Protein AF-0000000081542274 (afdb_homodimer)

Secondary structure (DSSP, 8-state):
--------EEEEEETTTTEEEEEETTSEEGGGTS---TTEEEEE--TT-TT--EEEEEEEEEPPS-SSHHHHHHHHHHHHHHHTTEEEEEEEEEEEGGG-SSSEEEEEEEEE--TT-TTSPPEEEEEEEEEEEPTTSSEEEEEEEEEE--S---SSS-THHHHHHHHHHHHHHHHHHHH-EE--GGGG-/--------EEEEEETTTTEEEEEETTSEEGGGTS---TTEEEEE--TT-TT--EEEEEEEEEPPS-SSHHHHHHHHHHHHHHHTTEEEEEEEEEEEGGG-SSSEEEEEEEEE--TT-TTSPPEEEEEEEEEEE-TTSSEEEEEEEEEE--S---SSS-THHHHHHHHHHHHHHHHHHHH-EE--GGGG-

Organism: NCBI:txid157183

Foldseek 3Di:
DPPPPLADWDWDADLNNQKIFTFHPQWDWCVVPPDDDSQKTKTWHDPPPPLAIKMKMKGKDFADPDDDLVVRQVVVQVVVCVVQVFPDKDWDDWDAQPPDPAWIKTKIKTFGDDPPPVVDGTAIWIKMKTWDDDPPFRIIIMMMMIGGGPPPPPPPPPVPSNVVSCVSVVVSVSRRRVGMDRNHPVVRD/DPPPPLADWDWDADLNNQKIFTFHPQWDWCVVPPDDDSQKTKTWHDPPPPLAIKMKMKGKDFADPDDDLVVRQVVVQVVVCVVQVFPDKDWDDWDAQPPDPAWIKTKIKTFGDDPPPVVDGTAIWIKMKTWDDDPPFRIIIMMMMIGGGPPPPPPPPPVPSNVVSCVSVVVSVSRRRVGMDRRHPVVRD

Structure (mmCIF, N/CA/C/O backbone):
data_AF-0000000081542274-model_v1
#
loop_
_entity.id
_entity.type
_entity.pdbx_description
1 polymer 'Mog1p/PsbP-like protein'
#
loop_
_atom_site.group_PDB
_atom_site.id
_atom_site.type_symbol
_atom_site.label_atom_id
_atom_site.label_alt_id
_atom_site.label_comp_id
_atom_site.label_asym_id
_atom_site.label_entity_id
_atom_site.label_seq_id
_atom_site.pdbx_PDB_ins_code
_atom_site.Cartn_x
_atom_site.Cartn_y
_atom_site.Cartn_z
_atom_site.occupancy
_atom_site.B_iso_or_equiv
_atom_site.auth_seq_id
_atom_site.auth_comp_id
_atom_site.auth_asym_id
_atom_site.auth_atom_id
_atom_site.pdbx_PDB_model_num
ATOM 1 N N . MET A 1 1 ? -30.266 -19.844 -8.219 1 20.5 1 MET A N 1
ATOM 2 C CA . MET A 1 1 ? -29 -19.734 -7.512 1 20.5 1 MET A CA 1
ATOM 3 C C . MET A 1 1 ? -28.219 -18.516 -7.984 1 20.5 1 MET A C 1
ATOM 5 O O . MET A 1 1 ? -27.984 -18.344 -9.188 1 20.5 1 MET A O 1
ATOM 9 N N . PRO A 1 2 ? -28.422 -17.375 -7.496 1 25.09 2 PRO A N 1
ATOM 10 C CA . PRO A 1 2 ? -27.938 -16.219 -8.258 1 25.09 2 PRO A CA 1
ATOM 11 C C . PRO A 1 2 ? -26.484 -16.344 -8.664 1 25.09 2 PRO A C 1
ATOM 13 O O . PRO A 1 2 ? -25.688 -16.953 -7.941 1 25.09 2 PRO A O 1
ATOM 16 N N . SER A 1 3 ? -26.172 -16.688 -9.883 1 27.5 3 SER A N 1
ATOM 17 C CA . SER A 1 3 ? -24.844 -16.797 -10.477 1 27.5 3 SER A CA 1
ATOM 18 C C . SER A 1 3 ? -23.891 -15.758 -9.891 1 27.5 3 SER A C 1
ATOM 20 O O . SER A 1 3 ? -24.219 -14.562 -9.844 1 27.5 3 SER A O 1
ATOM 22 N N . VAL A 1 4 ? -23.391 -15.992 -8.727 1 34.31 4 VAL A N 1
ATOM 23 C CA . VAL A 1 4 ? -22.281 -15.125 -8.352 1 34.31 4 VAL A CA 1
ATOM 24 C C . VAL A 1 4 ? -21.625 -14.555 -9.602 1 34.31 4 VAL A C 1
ATOM 26 O O . VAL A 1 4 ? -21.047 -15.297 -10.391 1 34.31 4 VAL A O 1
ATOM 29 N N . VAL A 1 5 ? -22.297 -13.883 -10.422 1 35.59 5 VAL A N 1
ATOM 30 C CA . VAL A 1 5 ? -21.828 -13.18 -11.617 1 35.59 5 VAL A CA 1
ATOM 31 C C . VAL A 1 5 ? -20.375 -12.758 -11.43 1 35.59 5 VAL A C 1
ATOM 33 O O . VAL A 1 5 ? -20.031 -12.148 -10.422 1 35.59 5 VAL A O 1
ATOM 36 N N . ALA A 1 6 ? -19.281 -13.57 -11.531 1 43.12 6 ALA A N 1
ATOM 37 C CA . ALA A 1 6 ? -17.891 -13.188 -11.758 1 43.12 6 ALA A CA 1
ATOM 38 C C . ALA A 1 6 ? -17.797 -11.727 -12.203 1 43.12 6 ALA A C 1
ATOM 40 O O . ALA A 1 6 ? -18.25 -11.375 -13.289 1 43.12 6 ALA A O 1
ATOM 41 N N . GLY A 1 7 ? -18.094 -10.781 -11.453 1 51.78 7 GLY A N 1
ATOM 42 C CA . GLY A 1 7 ? -18.094 -9.391 -11.875 1 51.78 7 GLY A CA 1
ATOM 43 C C . GLY A 1 7 ? -17.188 -9.125 -13.055 1 51.78 7 GLY A C 1
ATOM 44 O O . GLY A 1 7 ? -16.328 -9.938 -13.375 1 51.78 7 GLY A O 1
ATOM 45 N N . SER A 1 8 ? -17.516 -8.258 -14.023 1 71.94 8 SER A N 1
ATOM 46 C CA . SER A 1 8 ? -16.875 -7.883 -15.273 1 71.94 8 SER A CA 1
ATOM 47 C C . SER A 1 8 ? -15.383 -7.613 -15.07 1 71.94 8 SER A C 1
ATOM 49 O O . SER A 1 8 ? -15.008 -6.836 -14.188 1 71.94 8 SER A O 1
ATOM 51 N N . SER A 1 9 ? -14.555 -8.711 -15.305 1 84.44 9 SER A N 1
ATOM 52 C CA . SER A 1 9 ? -13.102 -8.531 -15.352 1 84.44 9 SER A CA 1
ATOM 53 C C . SER A 1 9 ? -12.688 -7.75 -16.594 1 84.44 9 SER A C 1
ATOM 55 O O . SER A 1 9 ? -13.359 -7.809 -17.625 1 84.44 9 SER A O 1
ATOM 57 N N . SER A 1 10 ? -11.812 -6.859 -16.375 1 88.62 10 SER A N 1
ATOM 58 C CA . SER A 1 10 ? -11.234 -6.105 -17.484 1 88.62 10 SER A CA 1
ATOM 59 C C . SER A 1 10 ? -9.711 -6.195 -17.484 1 88.62 10 SER A C 1
ATOM 61 O O . SER A 1 10 ? -9.102 -6.43 -16.438 1 88.62 10 SER A O 1
ATOM 63 N N . SER A 1 11 ? -9.25 -6.098 -18.656 1 92.94 11 SER A N 1
ATOM 64 C CA . SER A 1 11 ? -7.801 -6.074 -18.812 1 92.94 11 SER A CA 1
ATOM 65 C C . SER A 1 11 ? -7.199 -4.816 -18.188 1 92.94 11 SER A C 1
ATOM 67 O O . SER A 1 11 ? -7.629 -3.701 -18.5 1 92.94 11 SER A O 1
ATOM 69 N N . ARG A 1 12 ? -6.184 -5.062 -17.328 1 93.5 12 ARG A N 1
ATOM 70 C CA . ARG A 1 12 ? -5.52 -3.957 -16.641 1 93.5 12 ARG A CA 1
ATOM 71 C C . ARG A 1 12 ? -4.074 -3.822 -17.094 1 93.5 12 ARG A C 1
ATOM 73 O O . ARG A 1 12 ? -3.342 -4.812 -17.172 1 93.5 12 ARG A O 1
ATOM 80 N N . PRO A 1 13 ? -3.742 -2.57 -17.5 1 92.5 13 PRO A N 1
ATOM 81 C CA . PRO A 1 13 ? -2.322 -2.357 -17.781 1 92.5 13 PRO A CA 1
ATOM 82 C C . PRO A 1 13 ? -1.463 -2.346 -16.531 1 92.5 13 PRO A C 1
ATOM 84 O O . PRO A 1 13 ? -1.838 -1.729 -15.523 1 92.5 13 PRO A O 1
ATOM 87 N N . LEU A 1 14 ? -0.375 -3.082 -16.547 1 93.06 14 LEU A N 1
ATOM 88 C CA . LEU A 1 14 ? 0.617 -3.102 -15.477 1 93.06 14 LEU A CA 1
ATOM 89 C C . LEU A 1 14 ? 1.963 -2.586 -15.977 1 93.06 14 LEU A C 1
ATOM 91 O O . LEU A 1 14 ? 2.33 -2.811 -17.125 1 93.06 14 LEU A O 1
ATOM 95 N N . PHE A 1 15 ? 2.662 -1.861 -15.125 1 91.56 15 PHE A N 1
ATOM 96 C CA . PHE A 1 15 ? 3.98 -1.329 -15.438 1 91.56 15 PHE A CA 1
ATOM 97 C C . PHE A 1 15 ? 3.938 -0.495 -16.719 1 91.56 15 PHE A C 1
ATOM 99 O O . PHE A 1 15 ? 4.711 -0.73 -17.641 1 91.56 15 PHE A O 1
ATOM 106 N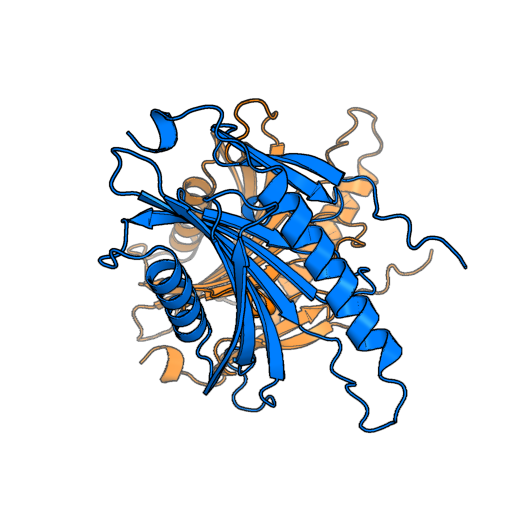 N . GLY A 1 16 ? 2.996 0.413 -16.688 1 86.62 16 GLY A N 1
ATOM 107 C CA . GLY A 1 16 ? 2.889 1.335 -17.797 1 86.62 16 GLY A CA 1
ATOM 108 C C . GLY A 1 16 ? 2.383 0.675 -19.078 1 86.62 16 GLY A C 1
ATOM 109 O O . GLY A 1 16 ? 2.635 1.166 -20.172 1 86.62 16 GLY A O 1
ATOM 110 N N . GLY A 1 17 ? 1.828 -0.502 -18.969 1 91.5 17 GLY A N 1
ATOM 111 C CA . GLY A 1 17 ? 1.283 -1.19 -20.141 1 91.5 17 GLY A CA 1
ATOM 112 C C . GLY A 1 17 ? 2.195 -2.281 -20.656 1 91.5 17 GLY A C 1
ATOM 113 O O . GLY A 1 17 ? 1.824 -3.016 -21.578 1 91.5 17 GLY A O 1
ATOM 114 N N . SER A 1 18 ? 3.328 -2.418 -20.109 1 93.56 18 SER A N 1
ATOM 115 C CA . SER A 1 18 ? 4.262 -3.447 -20.562 1 93.56 18 SER A CA 1
ATOM 116 C C . SER A 1 18 ? 3.707 -4.844 -20.312 1 93.56 18 SER A C 1
ATOM 118 O O . SER A 1 18 ? 4.074 -5.801 -21 1 93.56 18 SER A O 1
ATOM 120 N N . ILE A 1 19 ? 2.869 -4.922 -19.344 1 95.81 19 ILE A N 1
ATOM 121 C CA . ILE A 1 19 ? 2.156 -6.152 -19.016 1 95.81 19 ILE A CA 1
ATOM 122 C C . ILE A 1 19 ? 0.66 -5.863 -18.906 1 95.81 19 ILE A C 1
ATOM 124 O O . ILE A 1 19 ? 0.262 -4.762 -18.516 1 95.81 19 ILE A O 1
ATOM 128 N N . VAL A 1 20 ? -0.146 -6.84 -19.328 1 96.25 20 VAL A N 1
ATOM 129 C CA . VAL A 1 20 ? -1.583 -6.734 -19.094 1 96.25 20 VAL A CA 1
ATOM 130 C C . VAL A 1 20 ? -2.092 -8.008 -18.422 1 96.25 20 VAL A C 1
ATOM 132 O O . VAL A 1 20 ? -1.543 -9.094 -18.625 1 96.25 20 VAL A O 1
ATOM 135 N N . ALA A 1 21 ? -3.045 -7.883 -17.594 1 97.12 21 ALA A N 1
ATOM 136 C CA . ALA A 1 21 ? -3.709 -9.008 -16.938 1 97.12 21 ALA A CA 1
ATOM 137 C C . ALA A 1 21 ? -5.152 -8.664 -16.594 1 97.12 21 ALA A C 1
ATOM 139 O O . ALA A 1 21 ? -5.484 -7.492 -16.375 1 97.12 21 ALA A O 1
ATOM 140 N N . ASP A 1 22 ? -5.969 -9.664 -16.516 1 97.12 22 ASP A N 1
ATOM 141 C CA . ASP A 1 22 ? -7.371 -9.438 -16.188 1 97.12 22 ASP A CA 1
ATOM 142 C C . ASP A 1 22 ? -7.574 -9.391 -14.672 1 97.12 22 ASP A C 1
ATOM 144 O O . ASP A 1 22 ? -7.078 -10.25 -13.953 1 97.12 22 ASP A O 1
ATOM 148 N N . LEU A 1 23 ? -8.281 -8.391 -14.258 1 95.75 23 LEU A N 1
ATOM 149 C CA . LEU A 1 23 ? -8.68 -8.219 -12.867 1 95.75 23 LEU A CA 1
ATOM 150 C C . LEU A 1 23 ? -10.062 -7.586 -12.766 1 95.75 23 LEU A C 1
ATOM 152 O O . LEU A 1 23 ? -10.43 -6.758 -13.609 1 95.75 23 LEU A O 1
ATOM 156 N N . PRO A 1 24 ? -10.797 -7.98 -11.766 1 92.69 24 PRO A N 1
ATOM 157 C CA . PRO A 1 24 ? -12.094 -7.309 -11.617 1 92.69 24 PRO A CA 1
ATOM 158 C C . PRO A 1 24 ? -11.961 -5.789 -11.531 1 92.69 24 PRO A C 1
ATOM 160 O O . PRO A 1 24 ? -11.031 -5.281 -10.891 1 92.69 24 PRO A O 1
ATOM 163 N N . ALA A 1 25 ? -12.875 -5.102 -12.133 1 88.38 25 ALA A N 1
ATOM 164 C CA . ALA A 1 25 ? -12.852 -3.641 -12.188 1 88.38 25 ALA A CA 1
ATOM 165 C C . ALA A 1 25 ? -12.945 -3.041 -10.781 1 88.38 25 ALA A C 1
ATOM 167 O O . ALA A 1 25 ? -12.477 -1.928 -10.547 1 88.38 25 ALA A O 1
ATOM 168 N N . SER A 1 26 ? -13.508 -3.754 -9.938 1 87.31 26 SER A N 1
ATOM 169 C CA . SER A 1 26 ? -13.758 -3.246 -8.586 1 87.31 26 SER A CA 1
ATOM 170 C C . SER A 1 26 ? -12.484 -3.26 -7.754 1 87.31 26 SER A C 1
ATOM 172 O O . SER A 1 26 ? -12.43 -2.648 -6.684 1 87.31 26 SER A O 1
ATOM 174 N N . TRP A 1 27 ? -11.461 -4 -8.188 1 90.25 27 TRP A N 1
ATOM 175 C CA . TRP A 1 27 ? -10.211 -4.008 -7.441 1 90.25 27 TRP A CA 1
ATOM 176 C C . TRP A 1 27 ? -9.469 -2.686 -7.605 1 90.25 27 TRP A C 1
ATOM 178 O O . TRP A 1 27 ? -9.344 -2.172 -8.719 1 90.25 27 TRP A O 1
ATOM 188 N N . LYS A 1 28 ? -9.016 -2.203 -6.551 1 86.19 28 LYS A N 1
ATOM 189 C CA . LYS A 1 28 ? -8.406 -0.875 -6.547 1 86.19 28 LYS A CA 1
ATOM 190 C C . LYS A 1 28 ? -6.891 -0.962 -6.672 1 86.19 28 LYS A C 1
ATOM 192 O O . LYS A 1 28 ? -6.262 -1.826 -6.059 1 86.19 28 LYS A O 1
ATOM 197 N N . ASP A 1 29 ? -6.457 -0.049 -7.465 1 88.25 29 ASP A N 1
ATOM 198 C CA . ASP A 1 29 ? -5.012 0.104 -7.578 1 88.25 29 ASP A CA 1
ATOM 199 C C . ASP A 1 29 ? -4.457 0.936 -6.422 1 88.25 29 ASP A C 1
ATOM 201 O O . ASP A 1 29 ? -4.801 2.111 -6.277 1 88.25 29 ASP A O 1
ATOM 205 N N . VAL A 1 30 ? -3.529 0.366 -5.676 1 85.81 30 VAL A N 1
ATOM 206 C CA . VAL A 1 30 ? -3.004 1.028 -4.488 1 85.81 30 VAL A CA 1
ATOM 207 C C . VAL A 1 30 ? -2.195 2.258 -4.895 1 85.81 30 VAL A C 1
ATOM 209 O O . VAL A 1 30 ? -2.104 3.229 -4.141 1 85.81 30 VAL A O 1
ATOM 212 N N . SER A 1 31 ? -1.675 2.197 -6.09 1 82.88 31 SER A N 1
ATOM 213 C CA . SER A 1 31 ? -0.851 3.312 -6.547 1 82.88 31 SER A CA 1
ATOM 214 C C . SER A 1 31 ? -1.685 4.574 -6.734 1 82.88 31 SER A C 1
ATOM 216 O O . SER A 1 31 ? -1.138 5.672 -6.867 1 82.88 31 SER A O 1
ATOM 218 N N . ASP A 1 32 ? -3 4.391 -6.699 1 77.12 32 ASP A N 1
ATOM 219 C CA . ASP A 1 32 ? -3.877 5.555 -6.738 1 77.12 32 ASP A CA 1
ATOM 220 C C . ASP A 1 32 ? -3.752 6.383 -5.461 1 77.12 32 ASP A C 1
ATOM 222 O O . ASP A 1 32 ? -4.109 7.562 -5.445 1 77.12 32 ASP A O 1
ATOM 226 N N . PHE A 1 33 ? -3.07 5.719 -4.422 1 71.56 33 PHE A N 1
ATOM 227 C CA . PHE A 1 33 ? -3.141 6.379 -3.125 1 71.56 33 PHE A CA 1
ATOM 228 C C . PHE A 1 33 ? -1.747 6.574 -2.541 1 71.56 33 PHE A C 1
ATOM 230 O O . PHE A 1 33 ? -1.56 7.379 -1.623 1 71.56 33 PHE A O 1
ATOM 237 N N . ARG A 1 34 ? -0.927 5.855 -3.012 1 76.12 34 ARG A N 1
ATOM 238 C CA . ARG A 1 34 ? 0.432 5.949 -2.486 1 76.12 34 ARG A CA 1
ATOM 239 C C . ARG A 1 34 ? 1.451 5.484 -3.523 1 76.12 34 ARG A C 1
ATOM 241 O O . ARG A 1 34 ? 1.089 4.863 -4.523 1 76.12 34 ARG A O 1
ATOM 248 N N . GLN A 1 35 ? 2.596 5.844 -3.236 1 76.62 35 GLN A N 1
ATOM 249 C CA . GLN A 1 35 ? 3.684 5.379 -4.09 1 76.62 35 GLN A CA 1
ATOM 250 C C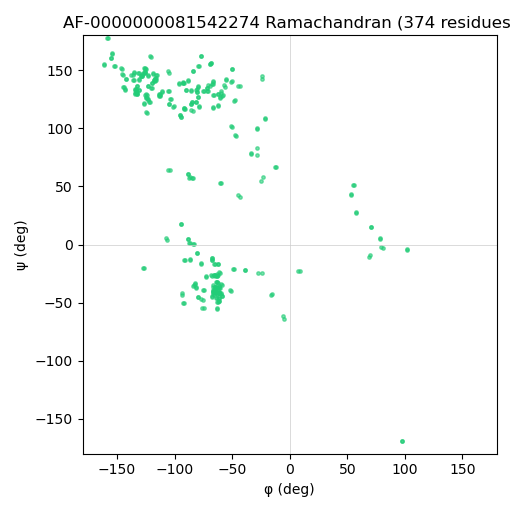 . GLN A 1 35 ? 3.994 3.906 -3.828 1 76.62 35 GLN A C 1
ATOM 252 O O . GLN A 1 35 ? 4 3.463 -2.68 1 76.62 35 GLN A O 1
ATOM 257 N N . VAL A 1 36 ? 4.09 3.195 -4.859 1 85.12 36 VAL A N 1
ATOM 258 C CA . VAL A 1 36 ? 4.539 1.806 -4.852 1 85.12 36 VAL A CA 1
ATOM 259 C C . VAL A 1 36 ? 5.848 1.679 -5.621 1 85.12 36 VAL A C 1
ATOM 261 O O . VAL A 1 36 ? 6.102 2.439 -6.559 1 85.12 36 VAL A O 1
ATOM 264 N N . PRO A 1 37 ? 6.695 0.764 -5.16 1 85.88 37 PRO A N 1
ATOM 265 C CA . PRO A 1 37 ? 7.934 0.582 -5.926 1 85.88 37 PRO A CA 1
ATOM 266 C C . PRO A 1 37 ? 7.68 0.396 -7.418 1 85.88 37 PRO A C 1
ATOM 268 O O . PRO A 1 37 ? 6.68 -0.208 -7.809 1 85.88 37 PRO A O 1
ATOM 271 N N . ASP A 1 38 ? 8.625 0.795 -8.258 1 86.31 38 ASP A N 1
ATOM 272 C CA . ASP A 1 38 ? 8.508 0.744 -9.711 1 86.31 38 ASP A CA 1
ATOM 273 C C . ASP A 1 38 ? 8.43 -0.699 -10.203 1 86.31 38 ASP A C 1
ATOM 275 O O . ASP A 1 38 ? 7.883 -0.963 -11.281 1 86.31 38 ASP A O 1
ATOM 279 N N . ASN A 1 39 ? 8.953 -1.579 -9.484 1 92.44 39 ASN A N 1
ATOM 280 C CA . ASN A 1 39 ? 8.961 -2.973 -9.914 1 92.44 39 ASN A CA 1
ATOM 281 C C . ASN A 1 39 ? 7.781 -3.748 -9.344 1 92.44 39 ASN A C 1
ATOM 283 O O . ASN A 1 39 ? 7.805 -4.98 -9.297 1 92.44 39 ASN A O 1
ATOM 287 N N . GLN A 1 40 ? 6.762 -2.984 -8.883 1 92.12 40 GLN A N 1
ATOM 288 C CA . GLN A 1 40 ? 5.652 -3.646 -8.211 1 92.12 40 GLN A CA 1
ATOM 289 C C . GLN A 1 40 ? 4.32 -2.986 -8.562 1 92.12 40 GLN A C 1
ATOM 291 O O . GLN A 1 40 ? 4.258 -1.774 -8.773 1 92.12 40 GLN A O 1
ATOM 296 N N . GLU A 1 41 ? 3.285 -3.785 -8.711 1 93 41 GLU A N 1
ATOM 297 C CA . GLU A 1 41 ? 1.888 -3.369 -8.797 1 93 41 GLU A CA 1
ATOM 298 C C . GLU A 1 41 ? 1.043 -4.047 -7.727 1 93 41 GLU A C 1
ATOM 300 O O . GLU A 1 41 ? 1.222 -5.234 -7.441 1 93 41 GLU A O 1
ATOM 305 N N . VAL A 1 42 ? 0.184 -3.25 -7.113 1 92.69 42 VAL A N 1
ATOM 306 C CA . VAL A 1 42 ? -0.594 -3.783 -6 1 92.69 42 VAL A CA 1
ATOM 307 C C . VAL A 1 42 ? -2.062 -3.402 -6.168 1 92.69 42 VAL A C 1
ATOM 309 O O . VAL A 1 42 ? -2.389 -2.23 -6.363 1 92.69 42 VAL A O 1
ATOM 312 N N . PHE A 1 43 ? -2.98 -4.387 -6.055 1 92.81 43 PHE A N 1
ATOM 313 C CA . PHE A 1 43 ? -4.426 -4.199 -6.105 1 92.81 43 PHE A CA 1
ATOM 314 C C . PHE A 1 43 ? -5.094 -4.805 -4.875 1 92.81 43 PHE A C 1
ATOM 316 O O . PHE A 1 43 ? -4.625 -5.812 -4.34 1 92.81 43 PHE A O 1
ATOM 323 N N . VAL A 1 44 ? -6.172 -4.191 -4.496 1 90.62 44 VAL A N 1
ATOM 324 C CA . VAL A 1 44 ? -6.902 -4.684 -3.332 1 90.62 44 VAL A CA 1
ATOM 325 C C . VAL A 1 44 ? -8.375 -4.867 -3.688 1 90.62 44 VAL A C 1
ATOM 327 O O . VAL A 1 44 ? -8.945 -4.062 -4.43 1 90.62 44 VAL A O 1
ATOM 330 N N . SER A 1 45 ? -8.953 -5.879 -3.105 1 89.88 45 SER A N 1
ATOM 331 C CA . SER A 1 45 ? -10.375 -6.148 -3.322 1 89.88 45 SER A CA 1
ATOM 332 C C . SER A 1 45 ? -11.242 -5.078 -2.674 1 89.88 45 SER A C 1
ATOM 334 O O . SER A 1 45 ? -10.812 -4.398 -1.74 1 89.88 45 SER A O 1
ATOM 336 N N . PRO A 1 46 ? -12.383 -4.965 -3.215 1 86 46 PRO A N 1
ATOM 337 C CA . PRO A 1 46 ? -13.289 -3.99 -2.6 1 86 46 PRO A CA 1
ATOM 338 C C . PRO A 1 46 ? -13.758 -4.418 -1.212 1 86 46 PRO A C 1
ATOM 340 O O . PRO A 1 46 ? -13.82 -5.613 -0.917 1 86 46 PRO A O 1
ATOM 343 N N . ASP A 1 47 ? -14.156 -3.402 -0.417 1 78 47 ASP A N 1
ATOM 344 C CA . ASP A 1 47 ? -14.633 -3.648 0.939 1 78 47 ASP A CA 1
ATOM 345 C C . ASP A 1 47 ? -15.914 -4.488 0.927 1 78 47 ASP A C 1
ATOM 347 O O . ASP A 1 47 ? -16.188 -5.223 1.877 1 78 47 ASP A O 1
ATOM 351 N N . THR A 1 48 ? -16.594 -4.348 -0.132 1 74.94 48 THR A N 1
ATOM 352 C CA . THR A 1 48 ? -17.906 -4.977 -0.217 1 74.94 48 THR A CA 1
ATOM 353 C C . THR A 1 48 ? -17.781 -6.402 -0.746 1 74.94 48 THR A C 1
ATOM 355 O O . THR A 1 48 ? -18.797 -7.078 -0.956 1 74.94 48 THR A O 1
ATOM 358 N N . ASP A 1 49 ? -16.5 -6.738 -0.904 1 76.81 49 ASP A N 1
ATOM 359 C CA . ASP A 1 49 ? -16.328 -8.086 -1.446 1 76.81 49 ASP A CA 1
ATOM 360 C C . ASP A 1 49 ? -16.797 -9.141 -0.447 1 76.81 49 ASP A C 1
ATOM 362 O O . ASP A 1 49 ? -16.266 -9.227 0.662 1 76.81 49 ASP A O 1
ATOM 366 N N . PRO A 1 50 ? -17.766 -9.883 -0.832 1 72.88 50 PRO A N 1
ATOM 367 C CA . PRO A 1 50 ? -18.281 -10.898 0.092 1 72.88 50 PRO A CA 1
ATOM 368 C C . PRO A 1 50 ? -17.25 -12 0.375 1 72.88 50 PRO A C 1
ATOM 370 O O . PRO A 1 50 ? -17.391 -12.742 1.351 1 72.88 50 PRO A O 1
ATOM 373 N N . ASN A 1 51 ? -16.266 -12.055 -0.479 1 70.44 51 ASN A N 1
ATOM 374 C CA . ASN A 1 51 ? -15.281 -13.117 -0.352 1 70.44 51 ASN A CA 1
ATOM 375 C C . ASN A 1 51 ? -14.156 -12.734 0.602 1 70.44 51 ASN A C 1
ATOM 377 O O . ASN A 1 51 ? -13.242 -13.523 0.854 1 70.44 51 ASN A O 1
ATOM 381 N N . GLY A 1 52 ? -14.242 -11.586 1.157 1 77.19 52 GLY A N 1
ATOM 382 C CA . GLY A 1 52 ? -13.242 -11.141 2.111 1 77.19 52 GLY A CA 1
ATOM 383 C C . GLY A 1 52 ? -12.188 -10.242 1.493 1 77.19 52 GLY A C 1
ATOM 384 O O . GLY A 1 52 ? -12.328 -9.797 0.351 1 77.19 52 GLY A O 1
ATOM 385 N N . GLU A 1 53 ? -11.172 -10.016 2.283 1 83.31 53 GLU A N 1
ATOM 386 C CA . GLU A 1 53 ? -10.109 -9.109 1.859 1 83.31 53 GLU A CA 1
ATOM 387 C C . GLU A 1 53 ? -9.008 -9.859 1.118 1 83.31 53 GLU A C 1
ATOM 389 O O . GLU A 1 53 ? -8.617 -10.961 1.521 1 83.31 53 GLU A O 1
ATOM 394 N N . ALA A 1 54 ? -8.664 -9.273 0.015 1 90.81 54 ALA A N 1
ATOM 395 C CA . ALA A 1 54 ? -7.594 -9.875 -0.768 1 90.81 54 ALA A CA 1
ATOM 396 C C . ALA A 1 54 ? -6.75 -8.805 -1.459 1 90.81 54 ALA A C 1
ATOM 398 O O . ALA A 1 54 ? -7.223 -7.699 -1.71 1 90.81 54 ALA A O 1
ATOM 399 N N . SER A 1 55 ? -5.543 -9.133 -1.666 1 92.88 55 SER A N 1
ATOM 400 C CA . SER A 1 55 ? -4.648 -8.281 -2.447 1 92.88 55 SER A CA 1
ATOM 401 C C . SER A 1 55 ? -3.908 -9.086 -3.508 1 92.88 55 SER A C 1
ATOM 403 O O . SER A 1 55 ? -3.596 -10.258 -3.297 1 92.88 55 SER A O 1
ATOM 405 N N . LEU A 1 56 ? -3.758 -8.484 -4.613 1 95.69 56 LEU A N 1
ATOM 406 C CA . LEU A 1 56 ? -2.951 -9.039 -5.695 1 95.69 56 LEU A CA 1
ATOM 407 C C . LEU A 1 56 ? -1.708 -8.195 -5.938 1 95.69 56 LEU A C 1
ATOM 409 O O . LEU A 1 56 ? -1.803 -6.973 -6.082 1 95.69 56 LEU A O 1
ATOM 413 N N . ILE A 1 57 ? -0.558 -8.852 -5.941 1 96.25 57 ILE A N 1
ATOM 414 C CA . ILE A 1 57 ? 0.716 -8.164 -6.125 1 96.25 57 ILE A CA 1
ATOM 415 C C . ILE A 1 57 ? 1.466 -8.773 -7.309 1 96.25 57 ILE A C 1
ATOM 417 O O . ILE A 1 57 ? 1.559 -10 -7.43 1 96.25 57 ILE A O 1
ATOM 421 N N . VAL A 1 58 ? 1.912 -7.953 -8.227 1 97.19 58 VAL A N 1
ATOM 422 C CA . VAL A 1 58 ? 2.807 -8.375 -9.297 1 97.19 58 VAL A CA 1
ATOM 423 C C . VAL A 1 58 ? 4.176 -7.719 -9.117 1 97.19 58 VAL A C 1
ATOM 425 O O . VAL A 1 58 ? 4.27 -6.5 -8.953 1 97.19 58 VAL A O 1
ATOM 428 N N . GLU A 1 59 ? 5.223 -8.5 -9.156 1 96.88 59 GLU A N 1
ATOM 429 C CA . GLU A 1 59 ? 6.566 -7.992 -8.906 1 96.88 59 GLU A CA 1
ATOM 430 C C . GLU A 1 59 ? 7.555 -8.484 -9.961 1 96.88 59 GLU A C 1
ATOM 432 O O . GLU A 1 59 ? 7.5 -9.641 -10.375 1 96.88 59 GLU A O 1
ATOM 437 N N . VAL A 1 60 ? 8.367 -7.578 -10.391 1 97.19 60 VAL A N 1
ATOM 438 C CA . VAL A 1 60 ? 9.523 -7.91 -11.219 1 97.19 60 VAL A CA 1
ATOM 439 C C . VAL A 1 60 ? 10.766 -8.047 -10.344 1 97.19 60 VAL A C 1
ATOM 441 O O . VAL A 1 60 ? 11.273 -7.059 -9.82 1 97.19 60 VAL A O 1
ATOM 444 N N . LEU A 1 61 ? 11.234 -9.305 -10.25 1 97 61 LEU A N 1
ATOM 445 C CA . LEU A 1 61 ? 12.328 -9.594 -9.328 1 97 61 LEU A CA 1
ATOM 446 C C . LEU A 1 61 ? 13.531 -10.164 -10.078 1 97 61 LEU A C 1
ATOM 448 O O . LEU A 1 61 ? 13.398 -10.625 -11.211 1 97 61 LEU A O 1
ATOM 452 N N . GLN A 1 62 ? 14.656 -10.07 -9.352 1 96.31 62 GLN A N 1
ATOM 453 C CA . GLN A 1 62 ? 15.797 -10.828 -9.859 1 96.31 62 GLN A CA 1
ATOM 454 C C . GLN A 1 62 ? 15.539 -12.336 -9.773 1 96.31 62 GLN A C 1
ATOM 456 O O . GLN A 1 62 ? 14.992 -12.82 -8.781 1 96.31 62 GLN A O 1
ATOM 461 N N . LYS A 1 63 ? 15.984 -13 -10.82 1 97.25 63 LYS A N 1
ATOM 462 C CA . LYS A 1 63 ? 15.836 -14.453 -10.867 1 97.25 63 LYS A CA 1
ATOM 463 C C . LYS A 1 63 ? 16.531 -15.117 -9.68 1 97.25 63 LYS A C 1
ATOM 465 O O . LYS A 1 63 ? 17.688 -14.812 -9.383 1 97.25 63 LYS A O 1
ATOM 470 N N . VAL A 1 64 ? 15.758 -15.977 -8.977 1 96.94 64 VAL A N 1
ATOM 471 C CA . VAL A 1 64 ? 16.375 -16.688 -7.852 1 96.94 64 VAL A CA 1
ATOM 472 C C . VAL A 1 64 ? 17.25 -17.828 -8.375 1 96.94 64 VAL A C 1
ATOM 474 O O . VAL A 1 64 ? 17.047 -18.312 -9.484 1 96.94 64 VAL A O 1
ATOM 477 N N . ASP A 1 65 ? 18.125 -18.234 -7.402 1 94.75 65 ASP A N 1
ATOM 478 C CA . ASP A 1 65 ? 19.094 -19.266 -7.789 1 94.75 65 ASP A CA 1
ATOM 479 C C . ASP A 1 65 ? 18.531 -20.672 -7.578 1 94.75 65 ASP A C 1
ATOM 481 O O . ASP A 1 65 ? 19.016 -21.422 -6.746 1 94.75 65 ASP A O 1
ATOM 485 N N . GLN A 1 66 ? 17.453 -21.016 -8.227 1 94.56 66 GLN A N 1
ATOM 486 C CA . GLN A 1 66 ? 16.844 -22.344 -8.297 1 94.56 66 GLN A CA 1
ATOM 487 C C . GLN A 1 66 ? 16.656 -22.781 -9.75 1 94.56 66 GLN A C 1
ATOM 489 O O . GLN A 1 66 ? 16.094 -22.047 -10.562 1 94.56 66 GLN A O 1
ATOM 494 N N . THR A 1 67 ? 17.094 -23.875 -10.062 1 90.75 67 THR A N 1
ATOM 495 C CA . THR A 1 67 ? 17.062 -24.344 -11.445 1 90.75 67 THR A CA 1
ATOM 496 C C . THR A 1 67 ? 15.664 -24.812 -11.82 1 90.75 67 THR A C 1
ATOM 498 O O . THR A 1 67 ? 15.156 -24.438 -12.883 1 90.75 67 THR A O 1
ATOM 501 N N . GLU A 1 68 ? 15.055 -25.609 -10.953 1 94.44 68 GLU A N 1
ATOM 502 C CA . GLU A 1 68 ? 13.719 -26.141 -11.227 1 94.44 68 GLU A CA 1
ATOM 503 C C . GLU A 1 68 ? 12.641 -25.094 -10.93 1 94.44 68 GLU A C 1
ATOM 505 O O . GLU A 1 68 ? 12.695 -24.422 -9.898 1 94.44 68 GLU A O 1
ATOM 510 N N . LEU A 1 69 ? 11.703 -24.984 -11.805 1 95.5 69 LEU A N 1
ATOM 511 C CA . LEU A 1 69 ? 10.641 -23.984 -11.688 1 95.5 69 LEU A CA 1
ATOM 512 C C . LEU A 1 69 ? 9.828 -24.203 -10.414 1 95.5 69 LEU A C 1
ATOM 514 O O . LEU A 1 69 ? 9.43 -23.234 -9.766 1 95.5 69 LEU A O 1
ATOM 518 N N . GLU A 1 70 ? 9.617 -25.453 -10.078 1 96.44 70 GLU A N 1
ATOM 519 C CA . GLU A 1 70 ? 8.852 -25.734 -8.867 1 96.44 70 GLU A CA 1
ATOM 520 C C . GLU A 1 70 ? 9.594 -25.281 -7.617 1 96.44 70 GLU A C 1
ATOM 522 O O . GLU A 1 70 ? 9 -24.734 -6.695 1 96.44 70 GLU A O 1
ATOM 527 N N . ALA A 1 71 ? 10.891 -25.578 -7.625 1 97.56 71 ALA A N 1
ATOM 528 C CA . ALA A 1 71 ? 11.703 -25.109 -6.5 1 97.56 71 ALA A CA 1
ATOM 529 C C . ALA A 1 71 ? 11.703 -23.578 -6.418 1 97.56 71 ALA A C 1
ATOM 531 O O . ALA A 1 71 ? 11.688 -23.016 -5.32 1 97.56 71 ALA A O 1
ATOM 532 N N . ALA A 1 72 ? 11.695 -22.953 -7.559 1 98.12 72 ALA A N 1
ATOM 533 C CA . ALA A 1 72 ? 11.734 -21.484 -7.617 1 98.12 72 ALA A CA 1
ATOM 534 C C . ALA A 1 72 ? 10.445 -20.891 -7.07 1 98.12 72 ALA A C 1
ATOM 536 O O . ALA A 1 72 ? 10.477 -19.922 -6.301 1 98.12 72 ALA A O 1
ATOM 537 N N . VAL A 1 73 ? 9.32 -21.422 -7.445 1 98.5 73 VAL A N 1
ATOM 538 C CA . VAL A 1 73 ? 8.055 -20.875 -6.965 1 98.5 73 VAL A CA 1
ATOM 539 C C . VAL A 1 73 ? 7.926 -21.109 -5.461 1 98.5 73 VAL A C 1
ATOM 541 O O . VAL A 1 73 ? 7.387 -20.25 -4.742 1 98.5 73 VAL A O 1
ATOM 544 N N . ARG A 1 74 ? 8.43 -22.234 -4.957 1 98.5 74 ARG A N 1
ATOM 545 C CA . ARG A 1 74 ? 8.438 -22.484 -3.521 1 98.5 74 ARG A CA 1
ATOM 546 C C . ARG A 1 74 ? 9.32 -21.484 -2.793 1 98.5 74 ARG A C 1
ATOM 548 O O . ARG A 1 74 ? 8.969 -21.016 -1.701 1 98.5 74 ARG A O 1
ATOM 555 N N . PHE A 1 75 ? 10.367 -21.172 -3.439 1 98.5 75 PHE A N 1
ATOM 556 C CA . PHE A 1 75 ? 11.258 -20.156 -2.879 1 98.5 75 PHE A CA 1
ATOM 557 C C . PHE A 1 75 ? 10.531 -18.828 -2.736 1 98.5 75 PHE A C 1
ATOM 559 O O . PHE A 1 75 ? 10.633 -18.172 -1.698 1 98.5 75 PHE A O 1
ATOM 566 N N . HIS A 1 76 ? 9.828 -18.422 -3.73 1 98.44 76 HIS A N 1
ATOM 567 C CA . HIS A 1 76 ? 9.086 -17.172 -3.689 1 98.44 76 HIS A CA 1
ATOM 568 C C . HIS A 1 76 ? 7.969 -17.219 -2.652 1 98.44 76 HIS A C 1
ATOM 570 O O . HIS A 1 76 ? 7.703 -16.234 -1.967 1 98.44 76 HIS A O 1
ATOM 576 N N . PHE A 1 77 ? 7.328 -18.359 -2.498 1 98.38 77 PHE A N 1
ATOM 577 C CA . PHE A 1 77 ? 6.32 -18.531 -1.459 1 98.38 77 PHE A CA 1
ATOM 578 C C . PHE A 1 77 ? 6.934 -18.344 -0.076 1 98.38 77 PHE A C 1
ATOM 580 O O . PHE A 1 77 ? 6.367 -17.641 0.765 1 98.38 77 PHE A O 1
ATOM 587 N N . ASP A 1 78 ? 8.094 -18.875 0.092 1 97.81 78 ASP A N 1
ATOM 588 C CA . ASP A 1 78 ? 8.797 -18.734 1.361 1 97.81 78 ASP A CA 1
ATOM 589 C C . ASP A 1 78 ? 9.203 -17.281 1.615 1 97.81 78 ASP A C 1
ATOM 591 O O . ASP A 1 78 ? 9.164 -16.812 2.754 1 97.81 78 ASP A O 1
ATOM 595 N N . SER A 1 79 ? 9.602 -16.688 0.563 1 96.62 79 SER A N 1
ATOM 596 C CA . SER A 1 79 ? 9.961 -15.273 0.678 1 96.62 79 SER A CA 1
ATOM 597 C C . SER A 1 79 ? 8.758 -14.43 1.106 1 96.62 79 SER A C 1
ATOM 599 O O . SER A 1 79 ? 8.891 -13.539 1.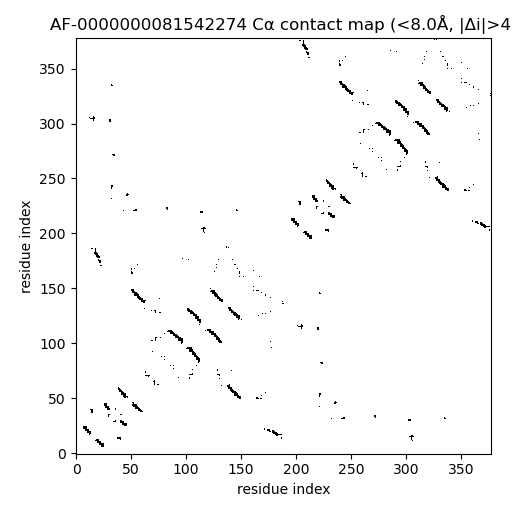946 1 96.62 79 SER A O 1
ATOM 601 N N . ILE A 1 80 ? 7.617 -14.711 0.563 1 95.19 80 ILE A N 1
ATOM 602 C CA . ILE A 1 80 ? 6.387 -14.016 0.922 1 95.19 80 ILE A CA 1
ATOM 603 C C . ILE A 1 80 ? 6.043 -14.289 2.385 1 95.19 80 ILE A C 1
ATOM 605 O O . ILE A 1 80 ? 5.629 -13.391 3.115 1 95.19 80 ILE A O 1
ATOM 609 N N . ALA A 1 81 ? 6.219 -15.508 2.812 1 94.44 81 ALA A N 1
ATOM 610 C CA . ALA A 1 81 ? 5.988 -15.859 4.211 1 94.44 81 ALA A CA 1
ATOM 611 C C . ALA A 1 81 ? 6.891 -15.047 5.137 1 94.44 81 ALA A C 1
ATOM 613 O O . ALA A 1 81 ? 6.441 -14.555 6.18 1 94.44 81 ALA A O 1
ATOM 614 N N . HIS A 1 82 ? 8.086 -14.945 4.684 1 93.06 82 HIS A N 1
ATOM 615 C CA . HIS A 1 82 ? 9.039 -14.148 5.457 1 93.06 82 HIS A CA 1
ATOM 616 C C . HIS A 1 82 ? 8.609 -12.688 5.527 1 93.06 82 HIS A C 1
ATOM 618 O O . HIS A 1 82 ? 8.578 -12.102 6.609 1 93.06 82 HIS A O 1
ATOM 624 N N . ASP A 1 83 ? 8.305 -12.188 4.414 1 89.25 83 ASP A N 1
ATOM 625 C CA . ASP A 1 83 ? 7.879 -10.797 4.344 1 89.25 83 ASP A CA 1
ATOM 626 C C . ASP A 1 83 ? 6.637 -10.562 5.199 1 89.25 83 ASP A C 1
ATOM 628 O O . ASP A 1 83 ? 6.469 -9.484 5.773 1 89.25 83 ASP A O 1
ATOM 632 N N . ASN A 1 84 ? 5.762 -11.547 5.293 1 86.56 84 ASN A N 1
ATOM 633 C CA . ASN A 1 84 ? 4.52 -11.445 6.055 1 86.56 84 ASN A CA 1
ATOM 634 C C . ASN A 1 84 ? 4.742 -11.758 7.531 1 86.56 84 ASN A C 1
ATOM 636 O O . ASN A 1 84 ? 3.793 -11.758 8.32 1 86.56 84 ASN A O 1
ATOM 640 N N . ASP A 1 85 ? 5.906 -12.039 7.895 1 86.75 85 ASP A N 1
ATOM 641 C CA . ASP A 1 85 ? 6.219 -12.477 9.25 1 86.75 85 ASP A CA 1
ATOM 642 C C . ASP A 1 85 ? 5.348 -13.664 9.664 1 86.75 85 ASP A C 1
ATOM 644 O O . ASP A 1 85 ? 4.777 -13.664 10.758 1 86.75 85 ASP A O 1
ATOM 648 N N . ALA A 1 86 ? 5.203 -14.531 8.789 1 90.75 86 ALA A N 1
ATOM 649 C CA . ALA A 1 86 ? 4.363 -15.695 9.062 1 90.75 86 ALA A CA 1
ATOM 650 C C . ALA A 1 86 ? 4.984 -16.578 10.141 1 90.75 86 ALA A C 1
ATOM 652 O O . ALA A 1 86 ? 6.184 -16.859 10.109 1 90.75 86 ALA A O 1
ATOM 653 N N . GLU A 1 87 ? 4.148 -17.047 11.016 1 91.81 87 GLU A N 1
ATOM 654 C CA . GLU A 1 87 ? 4.582 -17.969 12.055 1 91.81 87 GLU A CA 1
ATOM 655 C C . GLU A 1 87 ? 4.668 -19.391 11.516 1 91.81 87 GLU A C 1
ATOM 657 O O . GLU A 1 87 ? 5.488 -20.188 11.977 1 91.81 87 GLU A O 1
ATOM 662 N N . GLU A 1 88 ? 3.752 -19.703 10.68 1 93.94 88 GLU A N 1
ATOM 663 C CA . GLU A 1 88 ? 3.689 -20.984 9.984 1 93.94 88 GLU A CA 1
ATOM 664 C C . GLU A 1 88 ? 3.348 -20.797 8.508 1 93.94 88 GLU A C 1
ATOM 666 O O . GLU A 1 88 ? 2.643 -19.844 8.148 1 93.94 88 GLU A O 1
ATOM 671 N N . SER A 1 89 ? 3.889 -21.625 7.754 1 96.31 89 SER A N 1
ATOM 672 C CA . SER A 1 89 ? 3.592 -21.609 6.324 1 96.31 89 SER A CA 1
ATOM 673 C C . SER A 1 89 ? 3.545 -23.031 5.762 1 96.31 89 SER A C 1
ATOM 675 O O . SER A 1 89 ? 4.391 -23.875 6.094 1 96.31 89 SER A O 1
ATOM 677 N N . HIS A 1 90 ? 2.473 -23.328 4.965 1 97.12 90 HIS A N 1
ATOM 678 C CA . HIS A 1 90 ? 2.281 -24.656 4.375 1 97.12 90 HIS A CA 1
ATOM 679 C C . HIS A 1 90 ? 1.941 -24.547 2.893 1 97.12 90 HIS A C 1
ATOM 681 O O . HIS A 1 90 ? 1.04 -23.812 2.508 1 97.12 90 HIS A O 1
ATOM 687 N N . VAL A 1 91 ? 2.666 -25.297 2.16 1 97.75 91 VAL A N 1
ATOM 688 C CA . VAL A 1 91 ? 2.316 -25.422 0.75 1 97.75 91 VAL A CA 1
ATOM 689 C C . VAL A 1 91 ? 1.176 -26.422 0.586 1 97.75 91 VAL A C 1
ATOM 691 O O . VAL A 1 91 ? 1.227 -27.516 1.135 1 97.75 91 VAL A O 1
ATOM 694 N N . VAL A 1 92 ? 0.173 -26.047 -0.141 1 96.69 92 VAL A N 1
ATOM 695 C CA . VAL A 1 92 ? -0.944 -26.953 -0.397 1 96.69 92 VAL A CA 1
ATOM 696 C C . VAL A 1 92 ? -0.697 -27.719 -1.69 1 96.69 92 VAL A C 1
ATOM 698 O O . VAL A 1 92 ? -0.816 -28.953 -1.721 1 96.69 92 VAL A O 1
ATOM 701 N N . ARG A 1 93 ? -0.368 -26.984 -2.775 1 96.81 93 ARG A N 1
ATOM 702 C CA . ARG A 1 93 ? -0.074 -27.672 -4.035 1 96.81 93 ARG A CA 1
ATOM 703 C C . ARG A 1 93 ? 0.708 -26.766 -4.977 1 96.81 93 ARG A C 1
ATOM 705 O O . ARG A 1 93 ? 0.684 -25.531 -4.828 1 96.81 93 ARG A O 1
ATOM 712 N N . THR A 1 94 ? 1.435 -27.406 -5.836 1 97.62 94 THR A N 1
ATOM 713 C CA . THR A 1 94 ? 2.02 -26.766 -7.008 1 97.62 94 THR A CA 1
ATOM 714 C C . THR A 1 94 ? 1.462 -27.375 -8.289 1 97.62 94 THR A C 1
ATOM 716 O O . THR A 1 94 ? 1.14 -28.562 -8.328 1 97.62 94 THR A O 1
ATOM 719 N N . TRP A 1 95 ? 1.195 -26.531 -9.352 1 96.75 95 TRP A N 1
ATOM 720 C CA . TRP A 1 95 ? 0.656 -27.062 -10.594 1 96.75 95 TRP A CA 1
ATOM 721 C C . TRP A 1 95 ? 1.003 -26.156 -11.773 1 96.75 95 TRP A C 1
ATOM 723 O O . TRP A 1 95 ? 1.43 -25.016 -11.578 1 96.75 95 TRP A O 1
ATOM 733 N N . SER A 1 96 ? 0.93 -26.703 -12.93 1 95.06 96 SER A N 1
ATOM 734 C CA . SER A 1 96 ? 1.049 -25.922 -14.164 1 95.06 96 SER A CA 1
ATOM 735 C C . SER A 1 96 ? -0.319 -25.484 -14.672 1 95.06 96 SER A C 1
ATOM 737 O O . SER A 1 96 ? -1.296 -26.234 -14.57 1 95.06 96 SER A O 1
ATOM 739 N N . LEU A 1 97 ? -0.327 -24.297 -15.117 1 92.25 97 LEU A N 1
ATOM 740 C CA . LEU A 1 97 ? -1.594 -23.781 -15.633 1 92.25 97 LEU A CA 1
ATOM 741 C C . LEU A 1 97 ? -1.859 -24.312 -17.047 1 92.25 97 LEU A C 1
ATOM 743 O O . LEU A 1 97 ? -1.078 -24.062 -17.969 1 92.25 97 LEU A O 1
ATOM 747 N N . ASP A 1 98 ? -2.938 -25.031 -17.172 1 86.81 98 ASP A N 1
ATOM 748 C CA . ASP A 1 98 ? -3.404 -25.547 -18.453 1 86.81 98 ASP A CA 1
ATOM 749 C C . ASP A 1 98 ? -2.338 -26.406 -19.125 1 86.81 98 ASP A C 1
ATOM 751 O O . ASP A 1 98 ? -2.164 -26.375 -20.344 1 86.81 98 ASP A O 1
ATOM 755 N N . GLY A 1 99 ? -1.504 -27 -18.391 1 86.25 99 GLY A N 1
ATOM 756 C CA . GLY A 1 99 ? -0.498 -27.906 -18.922 1 86.25 99 GLY A CA 1
ATOM 757 C C . GLY A 1 99 ? 0.683 -27.188 -19.547 1 86.25 99 GLY A C 1
ATOM 758 O O . GLY A 1 99 ? 1.538 -27.812 -20.172 1 86.25 99 GLY A O 1
ATOM 759 N N . LYS A 1 100 ? 0.687 -25.906 -19.438 1 90.69 100 LYS A N 1
ATOM 760 C CA . LYS A 1 100 ? 1.806 -25.141 -19.969 1 90.69 100 LYS A CA 1
ATOM 761 C C . LYS A 1 100 ? 2.957 -25.078 -18.969 1 90.69 100 LYS A C 1
ATOM 763 O O . LYS A 1 100 ? 2.742 -25.156 -17.75 1 90.69 100 LYS A O 1
ATOM 768 N N . PRO A 1 101 ? 4.141 -25 -19.5 1 88.5 101 PRO A N 1
ATOM 769 C CA . PRO A 1 101 ? 5.289 -24.953 -18.594 1 88.5 101 PRO A CA 1
ATOM 770 C C . PRO A 1 101 ? 5.285 -23.734 -17.688 1 88.5 101 PRO A C 1
ATOM 772 O O . PRO A 1 101 ? 5.816 -23.766 -16.578 1 88.5 101 PRO A O 1
ATOM 775 N N . GLN A 1 102 ? 4.742 -22.625 -18.281 1 93.38 102 GLN A N 1
ATOM 776 C CA . GLN A 1 102 ? 4.648 -21.422 -17.469 1 93.38 102 GLN A CA 1
ATOM 777 C C . GLN A 1 102 ? 3.256 -20.812 -17.562 1 93.38 102 GLN A C 1
ATOM 779 O O . GLN A 1 102 ? 2.592 -20.906 -18.594 1 93.38 102 GLN A O 1
ATOM 784 N N . PRO A 1 103 ? 2.846 -20.188 -16.422 1 97.44 103 PRO A N 1
ATOM 785 C CA . PRO A 1 103 ? 3.521 -20.016 -15.141 1 97.44 103 PRO A CA 1
ATOM 786 C C . PRO A 1 103 ? 3.447 -21.266 -14.266 1 97.44 103 PRO A C 1
ATOM 788 O O . PRO A 1 103 ? 2.59 -22.125 -14.484 1 97.44 103 PRO A O 1
ATOM 791 N N . MET A 1 104 ? 4.457 -21.422 -13.359 1 97.94 104 MET A N 1
ATOM 792 C CA . MET A 1 104 ? 4.324 -22.375 -12.258 1 97.94 104 MET A CA 1
ATOM 793 C C . MET A 1 104 ? 3.471 -21.797 -11.133 1 97.94 104 MET A C 1
ATOM 795 O O . MET A 1 104 ? 3.715 -20.688 -10.68 1 97.94 104 MET A O 1
ATOM 799 N N . MET A 1 105 ? 2.457 -22.547 -10.734 1 98.06 105 MET A N 1
ATOM 800 C CA . MET A 1 105 ? 1.498 -22.062 -9.742 1 98.06 105 MET A CA 1
ATOM 801 C C . MET A 1 105 ? 1.736 -22.734 -8.391 1 98.06 105 MET A C 1
ATOM 803 O O . MET A 1 105 ? 2.227 -23.859 -8.328 1 98.06 105 MET A O 1
ATOM 807 N N . LEU A 1 106 ? 1.44 -22.016 -7.375 1 98.25 106 LEU A N 1
ATOM 808 C CA . LEU A 1 106 ? 1.504 -22.547 -6.023 1 98.25 106 LEU A CA 1
ATOM 809 C C . LEU A 1 106 ? 0.399 -21.969 -5.148 1 98.25 106 LEU A C 1
ATOM 811 O O . LEU A 1 106 ? 0.109 -20.766 -5.223 1 98.25 106 LEU A O 1
ATOM 815 N N . SER A 1 107 ? -0.282 -22.812 -4.359 1 97.38 107 SER A N 1
ATOM 816 C CA . SER A 1 107 ? -1.186 -22.375 -3.303 1 97.38 107 SER A CA 1
ATOM 817 C C . SER A 1 107 ? -0.708 -22.844 -1.934 1 97.38 107 SER A C 1
ATOM 819 O O . SER A 1 107 ? -0.104 -23.922 -1.814 1 97.38 107 SER A O 1
ATOM 821 N N . GLY A 1 108 ? -0.867 -22.031 -0.979 1 96.81 108 GLY A N 1
ATOM 822 C CA . GLY A 1 108 ? -0.5 -22.359 0.388 1 96.81 108 GLY A CA 1
ATOM 823 C C . GLY A 1 108 ? -1.21 -21.516 1.423 1 96.81 108 GLY A C 1
ATOM 824 O O . GLY A 1 108 ? -2.057 -20.688 1.079 1 96.81 108 GLY A O 1
ATOM 825 N N . THR A 1 109 ? -0.932 -21.828 2.693 1 94.44 109 THR A N 1
ATOM 826 C CA . THR A 1 109 ? -1.496 -21.094 3.818 1 94.44 109 THR A CA 1
ATOM 827 C C . THR A 1 109 ? -0.392 -20.594 4.746 1 94.44 109 THR A C 1
ATOM 829 O O . THR A 1 109 ? 0.697 -21.172 4.789 1 94.44 109 THR A O 1
ATOM 832 N N . GLN A 1 110 ? -0.689 -19.5 5.309 1 92.44 110 GLN A N 1
ATOM 833 C CA . GLN A 1 110 ? 0.231 -18.922 6.285 1 92.44 110 GLN A CA 1
ATOM 834 C C . GLN A 1 110 ? -0.517 -18.422 7.516 1 92.44 110 GLN A C 1
ATOM 836 O O . GLN A 1 110 ? -1.628 -17.906 7.402 1 92.44 110 GLN A O 1
ATOM 841 N N . MET A 1 111 ? 0.114 -18.641 8.641 1 90.31 111 MET A N 1
ATOM 842 C CA . MET A 1 111 ? -0.377 -18.047 9.883 1 90.31 111 MET A CA 1
ATOM 843 C C . MET A 1 111 ? 0.33 -16.734 10.172 1 90.31 111 MET A C 1
ATOM 845 O O . MET A 1 111 ? 1.532 -16.719 10.438 1 90.31 111 MET A O 1
ATOM 849 N N . VAL A 1 112 ? -0.453 -15.648 10.023 1 85.56 112 VAL A N 1
ATOM 850 C CA . VAL A 1 112 ? 0.169 -14.336 10.109 1 85.56 112 VAL A CA 1
ATOM 851 C C . VAL A 1 112 ? -0.448 -13.547 11.266 1 85.56 112 VAL A C 1
ATOM 853 O O . VAL A 1 112 ? -1.635 -13.703 11.562 1 85.56 112 VAL A O 1
ATOM 856 N N . LYS A 1 113 ? 0.422 -12.836 12 1 72 113 LYS A N 1
ATOM 857 C CA . LYS A 1 113 ? -0.068 -11.883 13 1 72 113 LYS A CA 1
ATOM 858 C C . LYS A 1 113 ? -0.376 -10.531 12.359 1 72 113 LYS A C 1
ATOM 860 O O . LYS A 1 113 ? 0.303 -10.109 11.422 1 72 113 LYS A O 1
ATOM 865 N N . LYS A 1 114 ? -1.67 -10.117 12.539 1 57.94 114 LYS A N 1
ATOM 866 C CA . LYS A 1 114 ? -1.9 -8.766 12.047 1 57.94 114 LYS A CA 1
ATOM 867 C C . LYS A 1 114 ? -0.815 -7.809 12.531 1 57.94 114 LYS A C 1
ATOM 869 O O . LYS A 1 114 ? -0.325 -7.938 13.656 1 57.94 114 LYS A O 1
ATOM 874 N N . PHE A 1 115 ? -0.158 -7.145 11.648 1 51.5 115 PHE A N 1
ATOM 875 C CA . PHE A 1 115 ? 1.013 -6.301 11.852 1 51.5 115 PHE A CA 1
ATOM 876 C C . PHE A 1 115 ? 0.831 -5.406 13.07 1 51.5 115 PHE A C 1
ATOM 878 O O . PHE A 1 115 ? -0.166 -4.688 13.18 1 51.5 115 PHE A O 1
ATOM 885 N N . GLY A 1 116 ? 1.767 -5.141 14.055 1 49.09 116 GLY A N 1
ATOM 886 C CA . GLY A 1 116 ? 1.91 -4.254 15.203 1 49.09 116 GLY A CA 1
ATOM 887 C C . GLY A 1 116 ? 0.981 -4.605 16.344 1 49.09 116 GLY A C 1
ATOM 888 O O . GLY A 1 116 ? 0.922 -3.889 17.344 1 49.09 116 GLY A O 1
ATOM 889 N N . LYS A 1 117 ? 0.068 -5.527 16.031 1 53.12 117 LYS A N 1
ATOM 890 C CA . LYS A 1 117 ? -0.901 -5.801 17.078 1 53.12 117 LYS A CA 1
ATOM 891 C C . LYS A 1 117 ? -0.619 -7.141 17.75 1 53.12 117 LYS A C 1
ATOM 893 O O . LYS A 1 117 ? -1.322 -8.125 17.5 1 53.12 117 LYS A O 1
ATOM 898 N N . ASP A 1 118 ? 0.554 -7.195 18.406 1 54.75 118 ASP A N 1
ATOM 899 C CA . ASP A 1 118 ? 0.917 -8.406 19.141 1 54.75 118 ASP A CA 1
ATOM 900 C C . ASP A 1 118 ? -0.296 -9 19.844 1 54.75 118 ASP A C 1
ATOM 902 O O . ASP A 1 118 ? -0.352 -10.211 20.078 1 54.75 118 ASP A O 1
ATOM 906 N N . SER A 1 119 ? -1.214 -8.094 20.016 1 56.38 119 SER A N 1
ATOM 907 C CA . SER A 1 119 ? -2.326 -8.562 20.844 1 56.38 119 SER A CA 1
ATOM 908 C C . SER A 1 119 ? -3.377 -9.266 19.984 1 56.38 119 SER A C 1
ATOM 910 O O . SER A 1 119 ? -4.246 -9.961 20.516 1 56.38 119 SER A O 1
ATOM 912 N N . GLU A 1 120 ? -3.121 -8.992 18.719 1 61.34 120 GLU A N 1
ATOM 913 C CA . GLU A 1 120 ? -4.168 -9.625 17.922 1 61.34 120 GLU A CA 1
ATOM 914 C C . GLU A 1 120 ? -3.805 -11.062 17.562 1 61.34 120 GLU A C 1
ATOM 916 O O . GLU A 1 120 ? -2.625 -11.398 17.438 1 61.34 120 GLU A O 1
ATOM 921 N N . ALA A 1 121 ? -4.805 -11.875 17.609 1 68.69 121 ALA A N 1
ATOM 922 C CA . ALA A 1 121 ? -4.652 -13.305 17.328 1 68.69 121 ALA A CA 1
ATOM 923 C C . ALA A 1 121 ? -4.172 -13.531 15.891 1 68.69 121 ALA A C 1
ATOM 925 O O . ALA A 1 121 ? -4.531 -12.781 14.984 1 68.69 121 ALA A O 1
ATOM 926 N N . SER A 1 122 ? -3.154 -14.297 15.758 1 79.25 122 SER A N 1
ATOM 927 C CA . SER A 1 122 ? -2.723 -14.758 14.445 1 79.25 122 SER A CA 1
ATOM 928 C C . SER A 1 122 ? -3.885 -15.359 13.656 1 79.25 122 SER A C 1
ATOM 930 O O . SER A 1 122 ? -4.828 -15.891 14.242 1 79.25 122 SER A O 1
ATOM 932 N N . LYS A 1 123 ? -3.879 -15.039 12.367 1 81 123 LYS A N 1
ATOM 933 C CA . LYS A 1 123 ? -4.918 -15.602 11.508 1 81 123 LYS A CA 1
ATOM 934 C C . LYS A 1 123 ? -4.309 -16.312 10.305 1 81 123 LYS A C 1
ATOM 936 O O . LYS A 1 123 ? -3.201 -15.992 9.875 1 81 123 LYS A O 1
ATOM 941 N N . TRP A 1 124 ? -5.062 -17.266 9.859 1 84.75 124 TRP A N 1
ATOM 942 C CA . TRP A 1 124 ? -4.656 -17.969 8.648 1 84.75 124 TRP A CA 1
ATOM 943 C C . TRP A 1 124 ? -5.039 -17.188 7.402 1 84.75 124 TRP A C 1
ATOM 945 O O . TRP A 1 124 ? -6.148 -16.641 7.316 1 84.75 124 TRP A O 1
ATOM 955 N N . VAL A 1 125 ? -4.066 -17.109 6.547 1 89.12 125 VAL A N 1
ATOM 956 C CA . VAL A 1 125 ? -4.344 -16.5 5.246 1 89.12 125 VAL A CA 1
ATOM 957 C C . VAL A 1 125 ? -4 -17.5 4.137 1 89.12 125 VAL A C 1
ATOM 959 O O . VAL A 1 125 ? -3.16 -18.375 4.32 1 89.12 125 VAL A O 1
ATOM 962 N N . GLU A 1 126 ? -4.805 -17.406 3.09 1 91.88 126 GLU A N 1
ATOM 963 C CA . GLU A 1 126 ? -4.508 -18.172 1.891 1 91.88 126 GLU A CA 1
ATOM 964 C C . GLU A 1 126 ? -3.674 -17.375 0.901 1 91.88 126 GLU A C 1
ATOM 966 O O . GLU A 1 126 ? -3.936 -16.188 0.68 1 91.88 126 GLU A O 1
ATOM 971 N N . ILE A 1 127 ? -2.686 -18.109 0.312 1 95.44 127 ILE A N 1
ATOM 972 C CA . ILE A 1 127 ? -1.775 -17.438 -0.605 1 95.44 127 ILE A CA 1
ATOM 973 C C . ILE A 1 127 ? -1.663 -18.234 -1.903 1 95.44 127 ILE A C 1
ATOM 975 O O . ILE A 1 127 ? -1.552 -19.453 -1.878 1 95.44 127 ILE A O 1
ATOM 979 N N . TRP A 1 128 ? -1.775 -17.547 -3.021 1 97.31 128 TRP A N 1
ATOM 980 C CA . TRP A 1 128 ? -1.478 -18.094 -4.34 1 97.31 128 TRP A CA 1
ATOM 981 C C . TRP A 1 128 ? -0.307 -17.359 -4.984 1 97.31 128 TRP A C 1
ATOM 983 O O . TRP A 1 128 ? -0.184 -16.141 -4.855 1 97.31 128 TRP A O 1
ATOM 993 N N . VAL A 1 129 ? 0.532 -18.125 -5.672 1 98.44 129 VAL A N 1
ATOM 994 C CA . VAL A 1 129 ? 1.703 -17.562 -6.332 1 98.44 129 VAL A CA 1
ATOM 995 C C . VAL A 1 129 ? 1.807 -18.109 -7.754 1 98.44 129 VAL A C 1
ATOM 997 O O . VAL A 1 129 ? 1.587 -19.297 -7.988 1 98.44 129 VAL A O 1
ATOM 1000 N N . ALA A 1 130 ? 2.041 -17.219 -8.656 1 98.69 130 ALA A N 1
ATOM 1001 C CA . ALA A 1 130 ? 2.398 -17.578 -10.031 1 98.69 130 ALA A CA 1
ATOM 1002 C C . ALA A 1 130 ? 3.773 -17.016 -10.398 1 98.69 130 ALA A C 1
ATOM 1004 O O . ALA A 1 130 ? 4.07 -15.852 -10.141 1 98.69 130 ALA A O 1
ATOM 1005 N N . LEU A 1 131 ? 4.59 -17.891 -11.031 1 98.56 131 LEU A N 1
ATOM 1006 C CA . LEU A 1 131 ? 5.953 -17.516 -11.391 1 98.56 131 LEU A CA 1
ATOM 1007 C C . LEU A 1 131 ? 6.188 -17.688 -12.883 1 98.56 131 LEU A C 1
ATOM 1009 O O . LEU A 1 131 ? 5.914 -18.75 -13.445 1 98.56 131 LEU A O 1
ATOM 1013 N N . TRP A 1 132 ? 6.637 -16.578 -13.531 1 97.56 132 TRP A N 1
ATOM 1014 C CA . TRP A 1 132 ? 7.16 -16.625 -14.891 1 97.56 132 TRP A CA 1
ATOM 1015 C C . TRP A 1 132 ? 8.664 -16.359 -14.906 1 97.56 132 TRP A C 1
ATOM 1017 O O . TRP A 1 132 ? 9.133 -15.406 -14.281 1 97.56 132 TRP A O 1
ATOM 1027 N N . ARG A 1 133 ? 9.32 -17.172 -15.562 1 95.62 133 ARG A N 1
ATOM 1028 C CA . ARG A 1 133 ? 10.719 -16.875 -15.859 1 95.62 133 ARG A CA 1
ATOM 1029 C C . ARG A 1 133 ? 10.883 -16.406 -17.297 1 95.62 133 ARG A C 1
ATOM 1031 O O . ARG A 1 133 ? 10.43 -17.078 -18.234 1 95.62 133 ARG A O 1
ATOM 1038 N N . ILE A 1 134 ? 11.492 -15.234 -17.359 1 92.69 134 ILE A N 1
ATOM 1039 C CA . ILE A 1 134 ? 11.664 -14.633 -18.688 1 92.69 134 ILE A CA 1
ATOM 1040 C C . ILE A 1 134 ? 12.938 -15.172 -19.328 1 92.69 134 ILE A C 1
ATOM 1042 O O . ILE A 1 134 ? 14.031 -15.031 -18.781 1 92.69 134 ILE A O 1
ATOM 1046 N N . GLU A 1 135 ? 12.766 -15.797 -20.469 1 86.94 135 GLU A N 1
ATOM 1047 C CA . GLU A 1 135 ? 13.891 -16.406 -21.172 1 86.94 135 GLU A CA 1
ATOM 1048 C C . GLU A 1 135 ? 14.953 -15.383 -21.516 1 86.94 135 GLU A C 1
ATOM 1050 O O . GLU A 1 135 ? 14.641 -14.312 -22.047 1 86.94 135 GLU A O 1
ATOM 1055 N N . GLY A 1 136 ? 16.141 -15.695 -21.234 1 89.75 136 GLY A N 1
ATOM 1056 C CA . GLY A 1 136 ? 17.266 -14.852 -21.594 1 89.75 136 GLY A CA 1
ATOM 1057 C C . GLY A 1 136 ? 17.453 -13.672 -20.656 1 89.75 136 GLY A C 1
ATOM 1058 O O . GLY A 1 136 ? 18.297 -12.812 -20.906 1 89.75 136 GLY A O 1
ATOM 1059 N N . LYS A 1 137 ? 16.562 -13.594 -19.734 1 93.12 137 LYS A N 1
ATOM 1060 C CA . LYS A 1 137 ? 16.672 -12.516 -18.75 1 93.12 137 LYS A CA 1
ATOM 1061 C C . LYS A 1 137 ? 16.828 -13.07 -17.344 1 93.12 137 LYS A C 1
ATOM 1063 O O . LYS A 1 137 ? 16.391 -14.18 -17.047 1 93.12 137 LYS A O 1
ATOM 1068 N N . ASN A 1 138 ? 17.562 -12.359 -16.547 1 95.38 138 ASN A N 1
ATOM 1069 C CA . ASN A 1 138 ? 17.703 -12.703 -15.141 1 95.38 138 ASN A CA 1
ATOM 1070 C C . ASN A 1 138 ? 16.562 -12.141 -14.305 1 95.38 138 ASN A C 1
ATOM 1072 O O . ASN A 1 138 ? 16.781 -11.461 -13.305 1 95.38 138 ASN A O 1
ATOM 1076 N N . VAL A 1 139 ? 15.297 -12.539 -14.711 1 96.75 139 VAL A N 1
ATOM 1077 C CA . VAL A 1 139 ? 14.125 -11.922 -14.102 1 96.75 139 VAL A CA 1
ATOM 1078 C C . VAL A 1 139 ? 13.109 -13 -13.742 1 96.75 139 VAL A C 1
ATOM 1080 O O . VAL A 1 139 ? 12.828 -13.898 -14.539 1 96.75 139 VAL A O 1
ATOM 1083 N N . ASP A 1 140 ? 12.641 -12.969 -12.555 1 97.75 140 ASP A N 1
ATOM 1084 C CA . ASP A 1 140 ? 11.422 -13.656 -12.133 1 97.75 140 ASP A CA 1
ATOM 1085 C C . ASP A 1 140 ? 10.25 -12.688 -12.047 1 97.75 140 ASP A C 1
ATOM 1087 O O . ASP A 1 140 ? 10.297 -11.703 -11.305 1 97.75 140 ASP A O 1
ATOM 1091 N N . LEU A 1 141 ? 9.242 -12.969 -12.859 1 98.12 141 LEU A N 1
ATOM 1092 C CA . LEU A 1 141 ? 7.969 -12.273 -12.719 1 98.12 141 LEU A CA 1
ATOM 1093 C C . LEU A 1 141 ? 7.031 -13.039 -11.797 1 98.12 141 LEU A C 1
ATOM 1095 O O . LEU A 1 141 ? 6.676 -14.188 -12.07 1 98.12 141 LEU A O 1
ATOM 1099 N N . VAL A 1 142 ? 6.656 -12.406 -10.664 1 98.5 142 VAL A N 1
ATOM 1100 C CA . VAL A 1 142 ? 5.906 -13.109 -9.633 1 98.5 142 VAL A CA 1
ATOM 1101 C C . VAL A 1 142 ? 4.578 -12.398 -9.383 1 98.5 142 VAL A C 1
ATOM 1103 O O . VAL A 1 142 ? 4.551 -11.188 -9.141 1 98.5 142 VAL A O 1
ATOM 1106 N N . MET A 1 143 ? 3.502 -13.109 -9.531 1 98.44 143 MET A N 1
ATOM 1107 C CA . MET A 1 143 ? 2.184 -12.656 -9.094 1 98.44 143 MET A CA 1
ATOM 1108 C C . MET A 1 143 ? 1.749 -13.398 -7.832 1 98.44 143 MET A C 1
ATOM 1110 O O . MET A 1 143 ? 1.852 -14.625 -7.754 1 98.44 143 MET A O 1
ATOM 1114 N N . SER A 1 144 ? 1.291 -12.695 -6.867 1 97.75 144 SER A N 1
ATOM 1115 C CA . SER A 1 144 ? 0.798 -13.336 -5.652 1 97.75 144 SER A CA 1
ATOM 1116 C C . SER A 1 144 ? -0.524 -12.727 -5.203 1 97.75 144 SER A C 1
ATOM 1118 O O . SER A 1 144 ? -0.792 -11.547 -5.465 1 97.75 144 SER A O 1
ATOM 1120 N N . VAL A 1 145 ? -1.346 -13.523 -4.602 1 95.94 145 VAL A N 1
ATOM 1121 C CA . VAL A 1 145 ? -2.59 -13.086 -3.975 1 95.94 145 VAL A CA 1
ATOM 1122 C C . VAL A 1 145 ? -2.609 -13.523 -2.512 1 95.94 145 VAL A C 1
ATOM 1124 O O . VAL A 1 145 ? -2.295 -14.68 -2.197 1 95.94 145 VAL A O 1
ATOM 1127 N N . ASN A 1 146 ? -2.832 -12.562 -1.66 1 92.19 146 ASN A N 1
ATOM 1128 C CA . ASN A 1 146 ? -3.08 -12.805 -0.244 1 92.19 146 ASN A CA 1
ATOM 1129 C C . ASN A 1 146 ? -4.555 -12.625 0.107 1 92.19 146 ASN A C 1
ATOM 1131 O O . ASN A 1 146 ? -5.125 -11.562 -0.124 1 92.19 146 ASN A O 1
ATOM 1135 N N . ALA A 1 147 ? -5.156 -13.648 0.61 1 90.62 147 ALA A N 1
ATOM 1136 C CA . ALA A 1 147 ? -6.578 -13.562 0.938 1 90.62 147 ALA A CA 1
ATOM 1137 C C . ALA A 1 147 ? -6.832 -13.969 2.385 1 90.62 147 ALA A C 1
ATOM 1139 O O . ALA A 1 147 ? -6.293 -14.969 2.859 1 90.62 147 ALA A O 1
ATOM 1140 N N . SER A 1 148 ? -7.418 -13.031 3.125 1 80 148 SER A N 1
ATOM 1141 C CA . SER A 1 148 ? -7.828 -13.359 4.488 1 80 148 SER A CA 1
ATOM 1142 C C . SER A 1 148 ? -9.273 -13.844 4.523 1 80 148 SER A C 1
ATOM 1144 O O . SER A 1 148 ? -10.102 -13.406 3.727 1 80 148 SER A O 1
ATOM 1146 N N . GLY A 1 149 ? -9.461 -15.195 4.957 1 60.06 149 GLY A N 1
ATOM 1147 C CA . GLY A 1 149 ? -10.82 -15.711 5.066 1 60.06 149 GLY A CA 1
ATOM 1148 C C . GLY A 1 149 ? -11.656 -14.969 6.094 1 60.06 149 GLY A C 1
ATOM 1149 O O . GLY A 1 149 ? -11.117 -14.336 7 1 60.06 149 GLY A O 1
ATOM 1150 N N . SER A 1 150 ? -12.703 -14.344 5.867 1 49.47 150 SER A N 1
ATOM 1151 C CA . SER A 1 150 ? -13.57 -14.086 7.012 1 49.47 150 SER A CA 1
ATOM 1152 C C . SER A 1 150 ? -13.414 -15.164 8.078 1 49.47 150 SER A C 1
ATOM 1154 O O . SER A 1 150 ? -13.148 -16.328 7.766 1 49.47 150 SER A O 1
ATOM 1156 N N . GLY A 1 151 ? -12.664 -14.953 9.156 1 42.88 151 GLY A N 1
ATOM 1157 C CA . GLY A 1 151 ? -12.508 -15.828 10.312 1 42.88 151 GLY A CA 1
ATOM 1158 C C . GLY A 1 151 ? -13.406 -17.047 10.266 1 42.88 151 GLY A C 1
ATOM 1159 O O . GLY A 1 151 ? -13.281 -17.953 11.094 1 42.88 151 GLY A O 1
ATOM 1160 N N . SER A 1 152 ? -14.695 -16.859 10.297 1 38.25 152 SER A N 1
ATOM 1161 C CA . SER A 1 152 ? -15.422 -17.922 10.977 1 38.25 152 SER A CA 1
ATOM 1162 C C . SER A 1 152 ? -15.211 -19.266 10.289 1 38.25 152 SER A C 1
ATOM 1164 O O . SER A 1 152 ? -15.766 -19.516 9.211 1 38.25 152 SER A O 1
ATOM 1166 N N . VAL A 1 153 ? -14.008 -19.625 10.094 1 36.5 153 VAL A N 1
ATOM 1167 C CA . VAL A 1 153 ? -14.141 -21.062 10.219 1 36.5 153 VAL A CA 1
ATOM 1168 C C . VAL A 1 153 ? -15.031 -21.406 11.406 1 36.5 153 VAL A C 1
ATOM 1170 O O . VAL A 1 153 ? -14.633 -21.234 12.562 1 36.5 153 VAL A O 1
ATOM 1173 N N . SER A 1 154 ? -16.125 -20.797 11.758 1 34.22 154 SER A N 1
ATOM 1174 C CA . SER A 1 154 ? -16.891 -21.547 12.727 1 34.22 154 SER A CA 1
ATOM 1175 C C . SER A 1 154 ? -16.531 -23.031 12.703 1 34.22 154 SER A C 1
ATOM 1177 O O . SER A 1 154 ? -16.312 -23.609 11.633 1 34.22 154 SER A O 1
ATOM 1179 N N . GLU A 1 155 ? -15.828 -23.609 13.688 1 33.47 155 GLU A N 1
ATOM 1180 C CA . GLU A 1 155 ? -16.094 -25.016 13.984 1 33.47 155 GLU A CA 1
ATOM 1181 C C . GLU A 1 155 ? -17.406 -25.484 13.352 1 33.47 155 GLU A C 1
ATOM 1183 O O . GLU A 1 155 ? -17.781 -26.641 13.469 1 33.47 155 GLU A O 1
ATOM 1188 N N . ALA A 1 156 ? -18.5 -24.547 13.477 1 32.5 156 ALA A N 1
ATOM 1189 C CA . ALA A 1 156 ? -19.703 -25.234 13.031 1 32.5 156 ALA A CA 1
ATOM 1190 C C . ALA A 1 156 ? -19.531 -25.75 11.602 1 32.5 156 ALA A C 1
ATOM 1192 O O . ALA A 1 156 ? -18.797 -25.172 10.805 1 32.5 156 ALA A O 1
ATOM 1193 N N . GLY A 1 157 ? -19.844 -26.719 11.227 1 33.06 157 GLY A N 1
ATOM 1194 C CA . GLY A 1 157 ? -20 -27.703 10.164 1 33.06 157 GLY A CA 1
ATOM 1195 C C . GLY A 1 157 ? -20.125 -27.094 8.789 1 33.06 157 GLY A C 1
ATOM 1196 O O . GLY A 1 157 ? -20.312 -27.797 7.797 1 33.06 157 GLY A O 1
ATOM 1197 N N . ASP A 1 158 ? -20.594 -25.766 8.586 1 37.5 158 ASP A N 1
ATOM 1198 C CA . ASP A 1 158 ? -21.062 -25.703 7.203 1 37.5 158 ASP A CA 1
ATOM 1199 C C . ASP A 1 158 ? -19.922 -25.344 6.258 1 37.5 158 ASP A C 1
ATOM 1201 O O . ASP A 1 158 ? -19.578 -24.172 6.109 1 37.5 158 ASP A O 1
ATOM 1205 N N . GLY A 1 159 ? -18.719 -25.938 6.035 1 41.53 159 GLY A N 1
ATOM 1206 C CA . GLY A 1 159 ? -17.688 -26.281 5.082 1 41.53 159 GLY A CA 1
ATOM 1207 C C . GLY A 1 159 ? -17.906 -25.672 3.711 1 41.53 159 GLY A C 1
ATOM 1208 O O . GLY A 1 159 ? -17 -25.703 2.865 1 41.53 159 GLY A O 1
ATOM 1209 N N . GLU A 1 160 ? -19 -25.359 3.412 1 44.22 160 GLU A N 1
ATOM 1210 C CA . GLU A 1 160 ? -19.359 -25.031 2.037 1 44.22 160 GLU A CA 1
ATOM 1211 C C . GLU A 1 160 ? -19.016 -23.594 1.692 1 44.22 160 GLU A C 1
ATOM 1213 O O . GLU A 1 160 ? -18.547 -23.297 0.587 1 44.22 160 GLU A O 1
ATOM 1218 N N . GLY A 1 161 ? -19.125 -22.625 2.604 1 44.69 161 GLY A N 1
ATOM 1219 C CA . GLY A 1 161 ? -18.891 -21.219 2.291 1 44.69 161 GLY A CA 1
ATOM 1220 C C . GLY A 1 161 ? -17.422 -20.875 2.129 1 44.69 161 GLY A C 1
ATOM 1221 O O . GLY A 1 161 ? -17.047 -20.141 1.212 1 44.69 161 GLY A O 1
ATOM 1222 N N . GLN A 1 162 ? -16.578 -21.188 3.135 1 52.41 162 GLN A N 1
ATOM 1223 C CA . GLN A 1 162 ? -15.148 -20.984 3.01 1 52.41 162 GLN A CA 1
ATOM 1224 C C . GLN A 1 162 ? -14.609 -21.625 1.731 1 52.41 162 GLN A C 1
ATOM 1226 O O . GLN A 1 162 ? -13.766 -21.047 1.045 1 52.41 162 GLN A O 1
ATOM 1231 N N . SER A 1 163 ? -15.211 -22.797 1.521 1 53.47 163 SER A N 1
ATOM 1232 C CA . SER A 1 163 ? -14.789 -23.484 0.307 1 53.47 163 SER A CA 1
ATOM 1233 C C . SER A 1 163 ? -15.164 -22.703 -0.939 1 53.47 163 SER A C 1
ATOM 1235 O O . SER A 1 163 ? -14.375 -22.594 -1.881 1 53.47 163 SER A O 1
ATOM 1237 N N . ALA A 1 164 ? -16.359 -22 -0.737 1 52 164 ALA A N 1
ATOM 1238 C CA . ALA A 1 164 ? -16.812 -21.234 -1.901 1 52 164 ALA A CA 1
ATOM 1239 C C . ALA A 1 164 ? -15.953 -19.969 -2.09 1 52 164 ALA A C 1
ATOM 1241 O O . ALA A 1 164 ? -15.617 -19.609 -3.219 1 52 164 ALA A O 1
ATOM 1242 N N . ARG A 1 165 ? -15.602 -19.328 -0.965 1 55.62 165 ARG A N 1
ATOM 1243 C CA . ARG A 1 165 ? -14.781 -18.109 -0.999 1 55.62 165 ARG A CA 1
ATOM 1244 C C . ARG A 1 165 ? -13.406 -18.406 -1.584 1 55.62 165 ARG A C 1
ATOM 1246 O O . ARG A 1 165 ? -12.914 -17.656 -2.438 1 55.62 165 ARG A O 1
ATOM 1253 N N . GLU A 1 166 ? -12.812 -19.359 -0.954 1 63.09 166 GLU A N 1
ATOM 1254 C CA . GLU A 1 166 ? -11.539 -19.828 -1.484 1 63.09 166 GLU A CA 1
ATOM 1255 C C . GLU A 1 166 ? -11.633 -20.109 -2.984 1 63.09 166 GLU A C 1
ATOM 1257 O O . GLU A 1 166 ? -10.695 -19.812 -3.73 1 63.09 166 GLU A O 1
ATOM 1262 N N . GLY A 1 167 ? -12.898 -20.281 -3.242 1 80.75 167 GLY A N 1
ATOM 1263 C CA . GLY A 1 167 ? -13.102 -20.625 -4.641 1 80.75 167 GLY A CA 1
ATOM 1264 C C . GLY A 1 167 ? -13.109 -19.406 -5.555 1 80.75 167 GLY A C 1
ATOM 1265 O O . GLY A 1 167 ? -12.484 -19.422 -6.617 1 80.75 167 GLY A O 1
ATOM 1266 N N . GLU A 1 168 ? -13.641 -18.266 -5 1 86.44 168 GLU A N 1
ATOM 1267 C CA . GLU A 1 168 ? -13.75 -17.109 -5.898 1 86.44 168 GLU A CA 1
ATOM 1268 C C . GLU A 1 168 ? -12.406 -16.406 -6.051 1 86.44 168 GLU A C 1
ATOM 1270 O O . GLU A 1 168 ? -12.031 -16.016 -7.16 1 86.44 168 GLU A O 1
ATOM 1275 N N . VAL A 1 169 ? -11.688 -16.188 -4.961 1 90.81 169 VAL A N 1
ATOM 1276 C CA . VAL A 1 169 ? -10.391 -15.523 -5.016 1 90.81 169 VAL A CA 1
ATOM 1277 C C . VAL A 1 169 ? -9.406 -16.375 -5.824 1 90.81 169 VAL A C 1
ATOM 1279 O O . VAL A 1 169 ? -8.617 -15.836 -6.605 1 90.81 169 VAL A O 1
ATOM 1282 N N . ALA A 1 170 ? -9.562 -17.625 -5.652 1 92.06 170 ALA A N 1
ATOM 1283 C CA . ALA A 1 170 ? -8.742 -18.531 -6.449 1 92.06 170 ALA A CA 1
ATOM 1284 C C . ALA A 1 170 ? -9.023 -18.359 -7.938 1 92.06 170 ALA A C 1
ATOM 1286 O O . ALA A 1 170 ? -8.102 -18.359 -8.758 1 92.06 170 ALA A O 1
ATOM 1287 N N . ARG A 1 171 ? -10.273 -18.219 -8.234 1 92.12 171 ARG A N 1
ATOM 1288 C CA . ARG A 1 171 ? -10.664 -18.047 -9.633 1 92.12 171 ARG A CA 1
ATOM 1289 C C . ARG A 1 171 ? -10.125 -16.734 -10.188 1 92.12 171 ARG A C 1
ATOM 1291 O O . ARG A 1 171 ? -9.664 -16.672 -11.328 1 92.12 171 ARG A O 1
ATOM 1298 N N . ILE A 1 172 ? -10.195 -15.727 -9.375 1 93.44 172 ILE A N 1
ATOM 1299 C CA . ILE A 1 172 ? -9.672 -14.422 -9.789 1 93.44 172 ILE A CA 1
ATOM 1300 C C . ILE A 1 172 ? -8.164 -14.523 -10.031 1 93.44 172 ILE A C 1
ATOM 1302 O O . ILE A 1 172 ? -7.656 -14.031 -11.039 1 93.44 172 ILE A O 1
ATOM 1306 N N . PHE A 1 173 ? -7.516 -15.203 -9.156 1 95.81 173 PHE A N 1
ATOM 1307 C CA . PHE A 1 173 ? -6.078 -15.422 -9.273 1 95.81 173 PHE A CA 1
ATOM 1308 C C . PHE A 1 173 ? -5.75 -16.188 -10.555 1 95.81 173 PHE A C 1
ATOM 1310 O O . PHE A 1 173 ? -4.883 -15.766 -11.328 1 95.81 173 PHE A O 1
ATOM 1317 N N . GLU A 1 174 ? -6.434 -17.203 -10.742 1 95.44 174 GLU A N 1
ATOM 1318 C CA . GLU A 1 174 ? -6.156 -18.031 -11.906 1 95.44 174 GLU A CA 1
ATOM 1319 C C . GLU A 1 174 ? -6.441 -17.281 -13.203 1 95.44 174 GLU A C 1
ATOM 1321 O O . GLU A 1 174 ? -5.699 -17.406 -14.18 1 95.44 174 GLU A O 1
ATOM 1326 N N . ARG A 1 175 ? -7.484 -16.547 -13.164 1 95.38 175 ARG A N 1
ATOM 1327 C CA . ARG A 1 175 ? -7.797 -15.734 -14.336 1 95.38 175 ARG A CA 1
ATOM 1328 C C . ARG A 1 175 ? -6.707 -14.695 -14.594 1 95.38 175 ARG A C 1
ATOM 1330 O O . ARG A 1 175 ? -6.281 -14.508 -15.734 1 95.38 175 ARG A O 1
ATOM 1337 N N . ALA A 1 176 ? -6.281 -14.023 -13.555 1 97.44 176 ALA A N 1
ATOM 1338 C CA . ALA A 1 176 ? -5.207 -13.047 -13.695 1 97.44 176 ALA A CA 1
ATOM 1339 C C . ALA A 1 176 ? -3.939 -13.695 -14.242 1 97.44 176 ALA A C 1
ATOM 1341 O O . ALA A 1 176 ? -3.326 -13.18 -15.188 1 97.44 176 ALA A O 1
ATOM 1342 N N . ALA A 1 177 ? -3.621 -14.797 -13.727 1 97.69 177 ALA A N 1
ATOM 1343 C CA . ALA A 1 177 ? -2.408 -15.5 -14.141 1 97.69 177 ALA A CA 1
ATOM 1344 C C . ALA A 1 177 ? -2.52 -15.984 -15.586 1 97.69 177 ALA A C 1
ATOM 1346 O O . ALA A 1 177 ? -1.575 -15.836 -16.375 1 97.69 177 ALA A O 1
ATOM 1347 N N . SER A 1 178 ? -3.699 -16.484 -15.914 1 96.25 178 SER A N 1
ATOM 1348 C CA . SER A 1 178 ? -3.875 -17.062 -17.25 1 96.25 178 SER A CA 1
ATOM 1349 C C . SER A 1 178 ? -3.926 -15.961 -18.312 1 96.25 178 SER A C 1
ATOM 1351 O O . SER A 1 178 ? -3.531 -16.188 -19.453 1 96.25 178 SER A O 1
ATOM 1353 N N . SER A 1 179 ? -4.359 -14.82 -17.906 1 96.69 179 SER A N 1
ATOM 1354 C CA . SER A 1 179 ? -4.543 -13.734 -18.875 1 96.69 179 SER A CA 1
ATOM 1355 C C . SER A 1 179 ? -3.285 -12.883 -18.984 1 96.69 179 SER A C 1
ATOM 1357 O O . SER A 1 179 ? -3.162 -12.07 -19.906 1 96.69 179 SER A O 1
ATOM 1359 N N . LEU A 1 180 ? -2.344 -13.023 -18.078 1 97.19 180 LEU A N 1
ATOM 1360 C CA . LEU A 1 180 ? -1.169 -12.164 -18.062 1 97.19 180 LEU A CA 1
ATOM 1361 C C . LEU A 1 180 ? -0.384 -12.297 -19.359 1 97.19 180 LEU A C 1
ATOM 1363 O O . LEU A 1 180 ? -0.086 -13.414 -19.797 1 97.19 180 LEU A O 1
ATOM 1367 N N . SER A 1 181 ? -0.137 -11.164 -19.984 1 95.88 181 SER A N 1
ATOM 1368 C CA . SER A 1 181 ? 0.625 -11.117 -21.234 1 95.88 181 SER A CA 1
ATOM 1369 C C . SER A 1 181 ? 1.679 -10.016 -21.203 1 95.88 181 SER A C 1
ATOM 1371 O O . SER A 1 181 ? 1.386 -8.883 -20.812 1 95.88 181 SER A O 1
ATOM 1373 N N . ILE A 1 182 ? 2.859 -10.367 -21.578 1 94.62 182 ILE A N 1
ATOM 1374 C CA . ILE A 1 182 ? 3.936 -9.391 -21.703 1 94.62 182 ILE A CA 1
ATOM 1375 C C . ILE A 1 182 ? 3.873 -8.711 -23.062 1 94.62 182 ILE A C 1
ATOM 1377 O O . ILE A 1 182 ? 4.07 -9.352 -24.094 1 94.62 182 ILE A O 1
ATOM 1381 N N . VAL A 1 183 ? 3.625 -7.465 -23.062 1 92.5 183 VAL A N 1
ATOM 1382 C CA . VAL A 1 183 ? 3.43 -6.695 -24.297 1 92.5 183 VAL A CA 1
ATOM 1383 C C . VAL A 1 183 ? 4.754 -6.066 -24.719 1 92.5 183 VAL A C 1
ATOM 1385 O O . VAL A 1 183 ? 5.086 -6.07 -25.906 1 92.5 183 VAL A O 1
ATOM 1388 N N . ASP A 1 184 ? 5.445 -5.562 -23.703 1 91.19 184 ASP A N 1
ATOM 1389 C CA . ASP A 1 184 ? 6.719 -4.898 -23.953 1 91.19 184 ASP A CA 1
ATOM 1390 C C . ASP A 1 184 ? 7.836 -5.52 -23.125 1 91.19 184 ASP A C 1
ATOM 1392 O O . ASP A 1 184 ? 7.941 -5.254 -21.922 1 91.19 184 ASP A O 1
ATOM 1396 N N . HIS A 1 185 ? 8.758 -6.129 -23.797 1 89.94 185 HIS A N 1
ATOM 1397 C CA . HIS A 1 185 ? 9.836 -6.836 -23.125 1 89.94 185 HIS A CA 1
ATOM 1398 C C . HIS A 1 185 ? 10.93 -5.875 -22.672 1 89.94 185 HIS A C 1
ATOM 1400 O O . HIS A 1 185 ? 11.836 -6.258 -21.922 1 89.94 185 HIS A O 1
ATOM 1406 N N . GLY A 1 186 ? 10.766 -4.703 -23.094 1 88 186 GLY A N 1
ATOM 1407 C CA . GLY A 1 186 ? 11.703 -3.682 -22.656 1 88 186 GLY A CA 1
ATOM 1408 C C . GLY A 1 186 ? 11.68 -3.457 -21.156 1 88 186 GLY A C 1
ATOM 1409 O O . GLY A 1 186 ? 12.633 -2.92 -20.594 1 88 186 GLY A O 1
ATOM 1410 N N . LEU A 1 187 ? 10.609 -3.945 -20.547 1 88.12 187 LEU A N 1
ATOM 1411 C CA . LEU A 1 187 ? 10.477 -3.844 -19.094 1 88.12 187 LEU A CA 1
ATOM 1412 C C . LEU A 1 187 ? 11.609 -4.578 -18.391 1 88.12 187 LEU A C 1
ATOM 1414 O O . LEU A 1 187 ? 11.969 -4.23 -17.266 1 88.12 187 LEU A O 1
ATOM 1418 N N . PHE A 1 188 ? 12.18 -5.582 -19.156 1 87.31 188 PHE A N 1
ATOM 1419 C CA . PHE A 1 188 ? 13.164 -6.445 -18.516 1 87.31 188 PHE A CA 1
ATOM 1420 C C . PHE A 1 188 ? 14.57 -6.113 -19 1 87.31 188 PHE A C 1
ATOM 1422 O O . PHE A 1 188 ? 15.5 -6.902 -18.812 1 87.31 188 PHE A O 1
ATOM 1429 N N . ALA A 1 189 ? 14.789 -5.113 -19.828 1 78.06 189 ALA A N 1
ATOM 1430 C CA . ALA A 1 189 ? 16.078 -4.781 -20.406 1 78.06 189 ALA A CA 1
ATOM 1431 C C . ALA A 1 189 ? 17.062 -4.301 -19.328 1 78.06 189 ALA A C 1
ATOM 1433 O O . ALA A 1 189 ? 16.641 -3.805 -18.281 1 78.06 189 ALA A O 1
ATOM 1434 N N . MET B 1 1 ? -32 16.984 6.883 1 20.44 1 MET B N 1
ATOM 1435 C CA . MET B 1 1 ? -30.719 16.969 6.195 1 20.44 1 MET B CA 1
ATOM 1436 C C . MET B 1 1 ? -29.828 15.852 6.742 1 20.44 1 MET B C 1
ATOM 1438 O O . MET B 1 1 ? -29.609 15.773 7.949 1 20.44 1 MET B O 1
ATOM 1442 N N . PRO B 1 2 ? -29.938 14.664 6.32 1 25.22 2 PRO B N 1
ATOM 1443 C CA . PRO B 1 2 ? -29.344 13.602 7.137 1 25.22 2 PRO B CA 1
ATOM 1444 C C . PRO B 1 2 ? -27.906 13.875 7.527 1 25.22 2 PRO B C 1
ATOM 1446 O O . PRO B 1 2 ? -27.172 14.516 6.766 1 25.22 2 PRO B O 1
ATOM 1449 N N . SER B 1 3 ? -27.625 14.312 8.727 1 27.31 3 SER B N 1
ATOM 1450 C CA . SER B 1 3 ? -26.312 14.57 9.297 1 27.31 3 SER B CA 1
ATOM 1451 C C . SER B 1 3 ? -25.281 13.578 8.766 1 27.31 3 SER B C 1
ATOM 1453 O O . SER B 1 3 ? -25.484 12.367 8.812 1 27.31 3 SER B O 1
ATOM 1455 N N . VAL B 1 4 ? -24.797 13.773 7.582 1 33.94 4 VAL B N 1
ATOM 1456 C CA . VAL B 1 4 ? -23.625 12.984 7.254 1 33.94 4 VAL B CA 1
ATOM 1457 C C . VAL B 1 4 ? -22.891 12.586 8.531 1 33.94 4 VAL B C 1
ATOM 1459 O O . VAL B 1 4 ? -22.344 13.445 9.234 1 33.94 4 VAL B O 1
ATOM 1462 N N . VAL B 1 5 ? -23.5 11.977 9.469 1 35.91 5 VAL B N 1
ATOM 1463 C CA . VAL B 1 5 ? -22.969 11.43 10.711 1 35.91 5 VAL B CA 1
ATOM 1464 C C . VAL B 1 5 ? -21.516 11.031 10.523 1 35.91 5 VAL B C 1
ATOM 1466 O O . VAL B 1 5 ? -21.172 10.391 9.523 1 35.91 5 VAL B O 1
ATOM 1469 N N . ALA B 1 6 ? -20.422 11.875 10.609 1 43.59 6 ALA B N 1
ATOM 1470 C CA . ALA B 1 6 ? -19.031 11.531 10.836 1 43.59 6 ALA B CA 1
ATOM 1471 C C . ALA B 1 6 ? -18.875 10.078 11.273 1 43.59 6 ALA B C 1
ATOM 1473 O O . ALA B 1 6 ? -19.312 9.711 12.367 1 43.59 6 ALA B O 1
ATOM 1474 N N . GLY B 1 7 ? -19.125 9.125 10.523 1 52.16 7 GLY B N 1
ATOM 1475 C CA . GLY B 1 7 ? -19.094 7.73 10.938 1 52.16 7 GLY B CA 1
ATOM 1476 C C . GLY B 1 7 ? -18.203 7.492 12.148 1 52.16 7 GLY B C 1
ATOM 1477 O O . GLY B 1 7 ? -17.406 8.352 12.516 1 52.16 7 GLY B O 1
ATOM 1478 N N . SER B 1 8 ? -18.5 6.582 13.086 1 72.62 8 SER B N 1
ATOM 1479 C CA . SER B 1 8 ? -17.875 6.23 14.352 1 72.62 8 SER B CA 1
ATOM 1480 C C . SER B 1 8 ? -16.375 6.062 14.195 1 72.62 8 SER B C 1
ATOM 1482 O O . SER B 1 8 ? -15.914 5.324 13.32 1 72.62 8 SER B O 1
ATOM 1484 N N . SER B 1 9 ? -15.617 7.215 14.492 1 84.94 9 SER B N 1
ATOM 1485 C CA . SER B 1 9 ? -14.164 7.129 14.586 1 84.94 9 SER B CA 1
ATOM 1486 C C . SER B 1 9 ? -13.734 6.367 15.836 1 84.94 9 SER B C 1
ATOM 1488 O O . SER B 1 9 ? -14.445 6.359 16.844 1 84.94 9 SER B O 1
ATOM 1490 N N . SER B 1 10 ? -12.781 5.555 15.641 1 89 10 SER B N 1
ATOM 1491 C CA . SER B 1 10 ? -12.188 4.832 16.766 1 89 10 SER B CA 1
ATOM 1492 C C . SER B 1 10 ? -10.68 5.039 16.812 1 89 10 SER B C 1
ATOM 1494 O O . SER B 1 10 ? -10.047 5.336 15.805 1 89 10 SER B O 1
ATOM 1496 N N . SER B 1 11 ? -10.25 4.965 18.016 1 92.94 11 SER B N 1
ATOM 1497 C CA . SER B 1 11 ? -8.805 5.043 18.219 1 92.94 11 SER B CA 1
ATOM 1498 C C . SER B 1 11 ? -8.102 3.832 17.625 1 92.94 11 SER B C 1
ATOM 1500 O O . SER B 1 11 ? -8.453 2.689 17.938 1 92.94 11 SER B O 1
ATOM 1502 N N . ARG B 1 12 ? -7.082 4.156 16.797 1 93.44 12 ARG B N 1
ATOM 1503 C CA . ARG B 1 12 ? -6.316 3.102 16.141 1 93.44 12 ARG B CA 1
ATOM 1504 C C . ARG B 1 12 ? -4.883 3.064 16.656 1 93.44 12 ARG B C 1
ATOM 1506 O O . ARG B 1 12 ? -4.223 4.102 16.75 1 93.44 12 ARG B O 1
ATOM 1513 N N . PRO B 1 13 ? -4.477 1.84 17.062 1 92.56 13 PRO B N 1
ATOM 1514 C CA . PRO B 1 13 ? -3.057 1.724 17.391 1 92.56 13 PRO B CA 1
ATOM 1515 C C . PRO B 1 13 ? -2.154 1.776 16.172 1 92.56 13 PRO B C 1
ATOM 1517 O O . PRO B 1 13 ? -2.451 1.141 15.148 1 92.56 13 PRO B O 1
ATOM 1520 N N . LEU B 1 14 ? -1.122 2.576 16.234 1 93.12 14 LEU B N 1
ATOM 1521 C CA . LEU B 1 14 ? -0.095 2.67 15.195 1 93.12 14 LEU B CA 1
ATOM 1522 C C . LEU B 1 14 ? 1.264 2.244 15.742 1 93.12 14 LEU B C 1
ATOM 1524 O O . LEU B 1 14 ? 1.574 2.49 16.906 1 93.12 14 LEU B O 1
ATOM 1528 N N . PHE B 1 15 ? 2.043 1.577 14.914 1 91.62 15 PHE B N 1
ATOM 1529 C CA . PHE B 1 15 ? 3.385 1.137 15.281 1 91.62 15 PHE B CA 1
ATOM 1530 C C . PHE B 1 15 ? 3.35 0.296 16.547 1 91.62 15 PHE B C 1
ATOM 1532 O O . PHE B 1 15 ? 4.07 0.58 17.516 1 91.62 15 PHE B O 1
ATOM 1539 N N . GLY B 1 16 ? 2.475 -0.675 16.484 1 86.56 16 GLY B N 1
ATOM 1540 C CA . GLY B 1 16 ? 2.389 -1.606 17.594 1 86.56 16 GLY B CA 1
ATOM 1541 C C . GLY B 1 16 ? 1.794 -0.988 18.844 1 86.56 16 GLY B C 1
ATOM 1542 O O . GLY B 1 16 ? 2.035 -1.466 19.953 1 86.56 16 GLY B O 1
ATOM 1543 N N . GLY B 1 17 ? 1.161 0.144 18.734 1 91.5 17 GLY B N 1
ATOM 1544 C CA . GLY B 1 17 ? 0.528 0.789 19.875 1 91.5 17 GLY B CA 1
ATOM 1545 C C . GLY B 1 17 ? 1.344 1.937 20.438 1 91.5 17 GLY B C 1
ATOM 1546 O O . GLY B 1 17 ? 0.889 2.643 21.344 1 91.5 17 GLY B O 1
ATOM 1547 N N . SER B 1 18 ? 2.484 2.154 19.922 1 93.56 18 SER B N 1
ATOM 1548 C CA . SER B 1 18 ? 3.328 3.242 20.406 1 93.56 18 SER B CA 1
ATOM 1549 C C . SER B 1 18 ? 2.688 4.598 20.141 1 93.56 18 SER B C 1
ATOM 1551 O O . SER B 1 18 ? 2.965 5.574 20.844 1 93.56 18 SER B O 1
ATOM 1553 N N . ILE B 1 19 ? 1.887 4.621 19.141 1 95.88 19 ILE B N 1
ATOM 1554 C CA . ILE B 1 19 ? 1.103 5.801 18.797 1 95.88 19 ILE B CA 1
ATOM 1555 C C . ILE B 1 19 ? -0.364 5.41 18.625 1 95.88 19 ILE B C 1
ATOM 1557 O O . ILE B 1 19 ? -0.671 4.285 18.219 1 95.88 19 ILE B O 1
ATOM 1561 N N . VAL B 1 20 ? -1.251 6.328 19.016 1 96.25 20 VAL B N 1
ATOM 1562 C CA . VAL B 1 20 ? -2.668 6.129 18.734 1 96.25 20 VAL B CA 1
ATOM 1563 C C . VAL B 1 20 ? -3.238 7.363 18.031 1 96.25 20 VAL B C 1
ATOM 1565 O O . VAL B 1 20 ? -2.771 8.484 18.266 1 96.25 20 VAL B O 1
ATOM 1568 N N . ALA B 1 21 ? -4.141 7.176 17.188 1 97.12 21 ALA B N 1
ATOM 1569 C CA . ALA B 1 21 ? -4.855 8.258 16.516 1 97.12 21 ALA B CA 1
ATOM 1570 C C . ALA B 1 21 ? -6.262 7.812 16.109 1 97.12 21 ALA B C 1
ATOM 1572 O O . ALA B 1 21 ? -6.504 6.625 15.883 1 97.12 21 ALA B O 1
ATOM 1573 N N . ASP B 1 22 ? -7.148 8.758 16 1 97.19 22 ASP B N 1
ATOM 1574 C CA . ASP B 1 22 ? -8.516 8.43 15.625 1 97.19 22 ASP B CA 1
ATOM 1575 C C . ASP B 1 22 ? -8.664 8.375 14.102 1 97.19 22 ASP B C 1
ATOM 1577 O O . ASP B 1 22 ? -8.211 9.281 13.398 1 97.19 22 ASP B O 1
ATOM 1581 N N . LEU B 1 23 ? -9.289 7.336 13.656 1 95.75 23 LEU B N 1
ATOM 1582 C CA . LEU B 1 23 ? -9.633 7.145 12.25 1 95.75 23 LEU B CA 1
ATOM 1583 C C . LEU B 1 23 ? -10.961 6.414 12.109 1 95.75 23 LEU B C 1
ATOM 1585 O O . LEU B 1 23 ? -11.297 5.562 12.93 1 95.75 23 LEU B O 1
ATOM 1589 N N . PRO B 1 24 ? -11.68 6.77 11.07 1 92.75 24 PRO B N 1
ATOM 1590 C CA . PRO B 1 24 ? -12.922 6.012 10.883 1 92.75 24 PRO B CA 1
ATOM 1591 C C . PRO B 1 24 ? -12.68 4.504 10.812 1 92.75 24 PRO B C 1
ATOM 1593 O O . PRO B 1 24 ? -11.703 4.059 10.203 1 92.75 24 PRO B O 1
ATOM 1596 N N . ALA B 1 25 ? -13.578 3.746 11.383 1 88.38 25 ALA B N 1
ATOM 1597 C CA . ALA B 1 25 ? -13.445 2.291 11.438 1 88.38 25 ALA B CA 1
ATOM 1598 C C . ALA B 1 25 ? -13.453 1.687 10.039 1 88.38 25 ALA B C 1
ATOM 1600 O O . ALA B 1 25 ? -12.898 0.609 9.812 1 88.38 25 ALA B O 1
ATOM 1601 N N . SER B 1 26 ? -14.031 2.365 9.172 1 87.38 26 SER B N 1
ATOM 1602 C CA . SER B 1 26 ? -14.195 1.844 7.82 1 87.38 26 SER B CA 1
ATOM 1603 C C . SER B 1 26 ? -12.898 1.949 7.023 1 87.38 26 SER B C 1
ATOM 1605 O O . SER B 1 26 ? -12.766 1.346 5.957 1 87.38 26 SER B O 1
ATOM 1607 N N . TRP B 1 27 ? -11.953 2.754 7.496 1 90.19 27 TRP B N 1
ATOM 1608 C CA . TRP B 1 27 ? -10.672 2.85 6.793 1 90.19 27 TRP B CA 1
ATOM 1609 C C . TRP B 1 27 ? -9.852 1.58 6.98 1 90.19 27 TRP B C 1
ATOM 1611 O O . TRP B 1 27 ? -9.727 1.074 8.102 1 90.19 27 TRP B O 1
ATOM 1621 N N . LYS B 1 28 ? -9.328 1.132 5.938 1 86.25 28 LYS B N 1
ATOM 1622 C CA . LYS B 1 28 ? -8.633 -0.152 5.949 1 86.25 28 LYS B CA 1
ATOM 1623 C C . LYS B 1 28 ? -7.133 0.04 6.133 1 86.25 28 LYS B C 1
ATOM 1625 O O . LYS B 1 28 ? -6.539 0.948 5.547 1 86.25 28 LYS B O 1
ATOM 1630 N N . ASP B 1 29 ? -6.66 -0.835 6.941 1 88.31 29 ASP B N 1
ATOM 1631 C CA . ASP B 1 29 ? -5.211 -0.888 7.109 1 88.31 29 ASP B CA 1
ATOM 1632 C C . ASP B 1 29 ? -4.559 -1.675 5.973 1 88.31 29 ASP B C 1
ATOM 1634 O O . ASP B 1 29 ? -4.816 -2.871 5.812 1 88.31 29 ASP B O 1
ATOM 1638 N N . VAL B 1 30 ? -3.648 -1.044 5.266 1 85.75 30 VAL B N 1
ATOM 1639 C CA . VAL B 1 30 ? -3.033 -1.663 4.098 1 85.75 30 VAL B CA 1
ATOM 1640 C C . VAL B 1 30 ? -2.158 -2.836 4.531 1 85.75 30 VAL B C 1
ATOM 1642 O O . VAL B 1 30 ? -1.971 -3.793 3.779 1 85.75 30 VAL B O 1
ATOM 1645 N N . SER B 1 31 ? -1.685 -2.74 5.738 1 82.94 31 SER B N 1
ATOM 1646 C CA . SER B 1 31 ? -0.8 -3.797 6.219 1 82.94 31 SER B CA 1
ATOM 1647 C C . SER B 1 31 ? -1.549 -5.113 6.379 1 82.94 31 SER B C 1
ATOM 1649 O O . SER B 1 31 ? -0.932 -6.172 6.531 1 82.94 31 SER B O 1
ATOM 1651 N N . ASP B 1 32 ? -2.869 -5.016 6.297 1 77.25 32 ASP B N 1
ATOM 1652 C CA . ASP B 1 32 ? -3.662 -6.238 6.305 1 77.25 32 ASP B CA 1
ATOM 1653 C C . ASP B 1 32 ? -3.434 -7.047 5.031 1 77.25 32 ASP B C 1
ATOM 1655 O O . ASP B 1 32 ? -3.707 -8.25 4.992 1 77.25 32 ASP B O 1
ATOM 1659 N N . PHE B 1 33 ? -2.777 -6.336 4.016 1 71.75 33 PHE B N 1
ATOM 1660 C CA . PHE B 1 33 ? -2.758 -6.992 2.713 1 71.75 33 PHE B CA 1
ATOM 1661 C C . PHE B 1 33 ? -1.333 -7.09 2.18 1 71.75 33 PHE B C 1
ATOM 1663 O O . PHE B 1 33 ? -1.06 -7.875 1.269 1 71.75 33 PHE B O 1
ATOM 1670 N N . ARG B 1 34 ? -0.581 -6.32 2.68 1 76.12 34 ARG B N 1
ATOM 1671 C CA . ARG B 1 34 ? 0.799 -6.316 2.203 1 76.12 34 ARG B CA 1
ATOM 1672 C C . ARG B 1 34 ? 1.748 -5.797 3.277 1 76.12 34 ARG B C 1
ATOM 1674 O O . ARG B 1 34 ? 1.31 -5.203 4.266 1 76.12 34 ARG B O 1
ATOM 1681 N N . GLN B 1 35 ? 2.92 -6.066 3.018 1 76.62 35 GLN B N 1
ATOM 1682 C CA . GLN B 1 35 ? 3.943 -5.535 3.91 1 76.62 35 GLN B CA 1
ATOM 1683 C C . GLN B 1 35 ? 4.164 -4.043 3.668 1 76.62 35 GLN B C 1
ATOM 1685 O O . GLN B 1 35 ? 4.188 -3.592 2.521 1 76.62 35 GLN B O 1
ATOM 1690 N N . VAL B 1 36 ? 4.184 -3.338 4.699 1 85.25 36 VAL B N 1
ATOM 1691 C CA . VAL B 1 36 ? 4.531 -1.921 4.711 1 85.25 36 VAL B CA 1
ATOM 1692 C C . VAL B 1 36 ? 5.805 -1.71 5.531 1 85.25 36 VAL B C 1
ATOM 1694 O O . VAL B 1 36 ? 6.074 -2.455 6.473 1 85.25 36 VAL B O 1
ATOM 1697 N N . PRO B 1 37 ? 6.598 -0.736 5.094 1 85.94 37 PRO B N 1
ATOM 1698 C CA . PRO B 1 37 ? 7.793 -0.474 5.898 1 85.94 37 PRO B CA 1
ATOM 1699 C C . PRO B 1 37 ? 7.477 -0.309 7.383 1 85.94 37 PRO B C 1
ATOM 1701 O O . PRO B 1 37 ? 6.422 0.225 7.738 1 85.94 37 PRO B O 1
ATOM 1704 N N . ASP B 1 38 ? 8.422 -0.641 8.258 1 86.31 38 ASP B N 1
ATOM 1705 C CA . ASP B 1 38 ? 8.25 -0.603 9.703 1 86.31 38 ASP B CA 1
ATOM 1706 C C . ASP B 1 38 ? 8.047 0.829 10.195 1 86.31 38 ASP B C 1
ATOM 1708 O O . ASP B 1 38 ? 7.449 1.05 11.25 1 86.31 38 ASP B O 1
ATOM 1712 N N . ASN B 1 39 ? 8.531 1.744 9.5 1 92.56 39 ASN B N 1
ATOM 1713 C CA . ASN B 1 39 ? 8.43 3.133 9.938 1 92.56 39 ASN B CA 1
ATOM 1714 C C . ASN B 1 39 ? 7.215 3.828 9.328 1 92.56 39 ASN B C 1
ATOM 1716 O O . ASN B 1 39 ? 7.148 5.059 9.297 1 92.56 39 ASN B O 1
ATOM 1720 N N . GLN B 1 40 ? 6.273 2.992 8.828 1 92.25 40 GLN B N 1
ATOM 1721 C CA . GLN B 1 40 ? 5.145 3.578 8.109 1 92.25 40 GLN B CA 1
ATOM 1722 C C . GLN B 1 40 ? 3.852 2.828 8.422 1 92.25 40 GLN B C 1
ATOM 1724 O O . GLN B 1 40 ? 3.867 1.612 8.625 1 92.25 40 GLN B O 1
ATOM 1729 N N . GLU B 1 41 ? 2.76 3.561 8.539 1 92.94 41 GLU B N 1
ATOM 1730 C CA . GLU B 1 41 ? 1.394 3.049 8.578 1 92.94 41 GLU B CA 1
ATOM 1731 C C . GLU B 1 41 ? 0.539 3.666 7.477 1 92.94 41 GLU B C 1
ATOM 1733 O O . GLU B 1 41 ? 0.639 4.863 7.207 1 92.94 41 GLU B O 1
ATOM 1738 N N . VAL B 1 42 ? -0.247 2.809 6.836 1 92.69 42 VAL B N 1
ATOM 1739 C CA . VAL B 1 42 ? -1.021 3.291 5.695 1 92.69 42 VAL B CA 1
ATOM 1740 C C . VAL B 1 42 ? -2.465 2.807 5.812 1 92.69 42 VAL B C 1
ATOM 1742 O O . VAL B 1 42 ? -2.715 1.613 5.996 1 92.69 42 VAL B O 1
ATOM 1745 N N . PHE B 1 43 ? -3.441 3.73 5.66 1 92.81 43 PHE B N 1
ATOM 1746 C CA . PHE B 1 43 ? -4.871 3.445 5.66 1 92.81 43 PHE B CA 1
ATOM 1747 C C . PHE B 1 43 ? -5.535 4.004 4.41 1 92.81 43 PHE B C 1
ATOM 1749 O O . PHE B 1 43 ? -5.109 5.039 3.885 1 92.81 43 PHE B O 1
ATOM 1756 N N . VAL B 1 44 ? -6.555 3.316 3.992 1 90.62 44 VAL B N 1
ATOM 1757 C CA . VAL B 1 44 ? -7.277 3.762 2.805 1 90.62 44 VAL B CA 1
ATOM 1758 C C . VAL B 1 44 ? -8.773 3.844 3.107 1 90.62 44 VAL B C 1
ATOM 1760 O O . VAL B 1 44 ? -9.312 3 3.828 1 90.62 44 VAL B O 1
ATOM 1763 N N . SER B 1 45 ? -9.391 4.82 2.504 1 89.88 45 SER B N 1
ATOM 1764 C CA . SER B 1 45 ? -10.828 4.992 2.672 1 89.88 45 SER B CA 1
ATOM 1765 C C . SER B 1 45 ? -11.602 3.865 1.996 1 89.88 45 SER B C 1
ATOM 1767 O O . SER B 1 45 ? -11.094 3.219 1.077 1 89.88 45 SER B O 1
ATOM 1769 N N . PRO B 1 46 ? -12.75 3.67 2.5 1 85.94 46 PRO B N 1
ATOM 1770 C CA . PRO B 1 46 ? -13.562 2.639 1.854 1 85.94 46 PRO B CA 1
ATOM 1771 C C . PRO B 1 46 ? -14.016 3.035 0.449 1 85.94 46 PRO B C 1
ATOM 1773 O O . PRO B 1 46 ? -14.148 4.227 0.153 1 85.94 46 PRO B O 1
ATOM 1776 N N . ASP B 1 47 ? -14.312 2.002 -0.357 1 77.94 47 ASP B N 1
ATOM 1777 C CA . ASP B 1 47 ? -14.758 2.219 -1.729 1 77.94 47 ASP B CA 1
ATOM 1778 C C . ASP B 1 47 ? -16.094 2.965 -1.763 1 77.94 47 ASP B C 1
ATOM 1780 O O . ASP B 1 47 ? -16.375 3.682 -2.723 1 77.94 47 ASP B O 1
ATOM 1784 N N . THR B 1 48 ? -16.781 2.77 -0.737 1 74.81 48 THR B N 1
ATOM 1785 C CA . THR B 1 48 ? -18.141 3.307 -0.697 1 74.81 48 THR B CA 1
ATOM 1786 C C . THR B 1 48 ? -18.141 4.734 -0.162 1 74.81 48 THR B C 1
ATOM 1788 O O . THR B 1 48 ? -19.203 5.34 0.007 1 74.81 48 THR B O 1
ATOM 1791 N N . ASP B 1 49 ? -16.891 5.156 0.043 1 76.44 49 ASP B N 1
ATOM 1792 C CA . ASP B 1 49 ? -16.828 6.508 0.593 1 76.44 49 ASP B CA 1
ATOM 1793 C C . ASP B 1 49 ? -17.328 7.535 -0.422 1 76.44 49 ASP B C 1
ATOM 1795 O O . ASP B 1 49 ? -16.766 7.66 -1.511 1 76.44 49 ASP B O 1
ATOM 1799 N N . PRO B 1 50 ? -18.375 8.195 -0.072 1 72.75 50 PRO B N 1
ATOM 1800 C CA . PRO B 1 50 ? -18.922 9.18 -1.014 1 72.75 50 PRO B CA 1
ATOM 1801 C C . PRO B 1 50 ? -17.969 10.344 -1.259 1 72.75 50 PRO B C 1
ATOM 1803 O O . PRO B 1 50 ? -18.125 11.078 -2.24 1 72.75 50 PRO B O 1
ATOM 1806 N N . ASN B 1 51 ? -17.016 10.469 -0.372 1 70.44 51 ASN B N 1
ATOM 1807 C CA . ASN B 1 51 ? -16.109 11.602 -0.463 1 70.44 51 ASN B CA 1
ATOM 1808 C C . ASN B 1 51 ? -14.922 11.297 -1.376 1 70.44 51 ASN B C 1
ATOM 1810 O O . ASN B 1 51 ? -14.062 12.148 -1.592 1 70.44 51 ASN B O 1
ATOM 1814 N N . GLY B 1 52 ? -14.906 10.156 -1.935 1 77 52 GLY B N 1
ATOM 1815 C CA . GLY B 1 52 ? -13.844 9.781 -2.857 1 77 52 GLY B CA 1
ATOM 1816 C C . GLY B 1 52 ? -12.75 8.953 -2.205 1 77 52 GLY B C 1
ATOM 1817 O O . GLY B 1 52 ? -12.906 8.508 -1.067 1 77 52 GLY B O 1
ATOM 1818 N N . GLU B 1 53 ? -11.703 8.805 -2.961 1 83.31 53 GLU B N 1
ATOM 1819 C CA . GLU B 1 53 ? -10.594 7.973 -2.508 1 83.31 53 GLU B CA 1
ATOM 1820 C C . GLU B 1 53 ? -9.57 8.797 -1.727 1 83.31 53 GLU B C 1
ATOM 1822 O O . GLU B 1 53 ? -9.25 9.922 -2.111 1 83.31 53 GLU B O 1
ATOM 1827 N N . ALA B 1 54 ? -9.219 8.227 -0.62 1 90.75 54 ALA B N 1
ATOM 1828 C CA . ALA B 1 54 ? -8.219 8.906 0.2 1 90.75 54 ALA B CA 1
ATOM 1829 C C . ALA B 1 54 ? -7.328 7.898 0.921 1 90.75 54 ALA B C 1
ATOM 1831 O O . ALA B 1 54 ? -7.734 6.758 1.155 1 90.75 54 ALA B O 1
ATOM 1832 N N . SER B 1 55 ? -6.16 8.297 1.178 1 92.81 55 SER B N 1
ATOM 1833 C CA . SER B 1 55 ? -5.242 7.508 1.993 1 92.81 55 SER B CA 1
ATOM 1834 C C . SER B 1 55 ? -4.598 8.359 3.08 1 92.81 55 SER B C 1
ATOM 1836 O O . SER B 1 55 ? -4.363 9.555 2.881 1 92.81 55 SER B O 1
ATOM 1838 N N . LEU B 1 56 ? -4.438 7.77 4.184 1 95.69 56 LEU B N 1
ATOM 1839 C CA . LEU B 1 56 ? -3.711 8.383 5.289 1 95.69 56 LEU B CA 1
ATOM 1840 C C . LEU B 1 56 ? -2.422 7.621 5.582 1 95.69 56 LEU B C 1
ATOM 1842 O O . LEU B 1 56 ? -2.438 6.398 5.719 1 95.69 56 LEU B O 1
ATOM 1846 N N . ILE B 1 57 ? -1.324 8.359 5.637 1 96.19 57 ILE B N 1
ATOM 1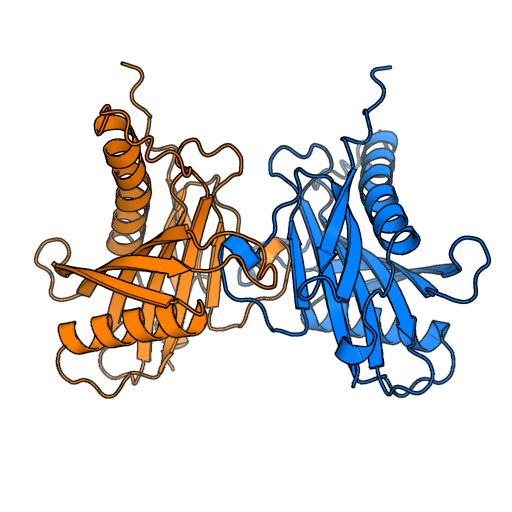847 C CA . ILE B 1 57 ? -0.012 7.758 5.863 1 96.19 57 ILE B CA 1
ATOM 1848 C C . ILE B 1 57 ? 0.65 8.414 7.074 1 96.19 57 ILE B C 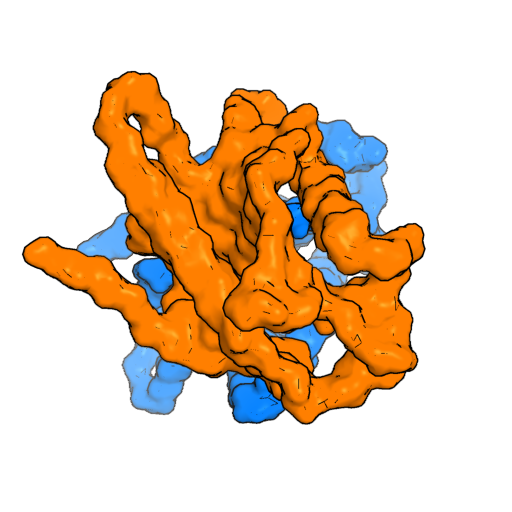1
ATOM 1850 O O . ILE B 1 57 ? 0.654 9.641 7.195 1 96.19 57 ILE B O 1
ATOM 1854 N N . VAL B 1 58 ? 1.13 7.625 8 1 97.25 58 VAL B N 1
ATOM 1855 C CA . VAL B 1 58 ? 1.955 8.102 9.102 1 97.25 58 VAL B CA 1
ATOM 1856 C C . VAL B 1 58 ? 3.369 7.543 8.977 1 97.25 58 VAL B C 1
ATOM 1858 O O . VAL B 1 58 ? 3.551 6.336 8.805 1 97.25 58 VAL B O 1
ATOM 1861 N N . GLU B 1 59 ? 4.352 8.391 9.055 1 96.94 59 GLU B N 1
ATOM 1862 C CA . GLU B 1 59 ? 5.734 7.977 8.844 1 96.94 59 GLU B CA 1
ATOM 1863 C C . GLU B 1 59 ? 6.648 8.531 9.938 1 96.94 59 GLU B C 1
ATOM 1865 O O . GLU B 1 59 ? 6.504 9.688 10.344 1 96.94 59 GLU B O 1
ATOM 1870 N N . VAL B 1 60 ? 7.504 7.68 10.398 1 97.25 60 VAL B N 1
ATOM 1871 C CA . VAL B 1 60 ? 8.602 8.094 11.266 1 97.25 60 VAL B CA 1
ATOM 1872 C C . VAL B 1 60 ? 9.867 8.32 10.438 1 97.25 60 VAL B C 1
ATOM 1874 O O . VAL B 1 60 ? 10.461 7.363 9.93 1 97.25 60 VAL B O 1
ATOM 1877 N N . LEU B 1 61 ? 10.242 9.602 10.359 1 97.06 61 LEU B N 1
ATOM 1878 C CA . LEU B 1 61 ? 11.352 9.961 9.477 1 97.06 61 LEU B CA 1
ATOM 1879 C C . LEU B 1 61 ? 12.477 10.625 10.266 1 97.06 61 LEU B C 1
ATOM 1881 O O . LEU B 1 61 ? 12.273 11.062 11.398 1 97.06 61 LEU B O 1
ATOM 1885 N N . GLN B 1 62 ? 13.633 10.609 9.586 1 96.31 62 GLN B N 1
ATOM 1886 C CA . GLN B 1 62 ? 14.703 11.445 10.133 1 96.31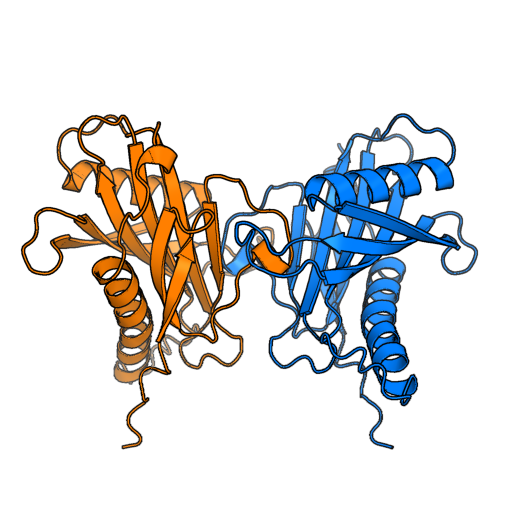 62 GLN B CA 1
ATOM 1887 C C . GLN B 1 62 ? 14.352 12.922 10.031 1 96.31 62 GLN B C 1
ATOM 1889 O O . GLN B 1 62 ? 13.812 13.375 9.023 1 96.31 62 GLN B O 1
ATOM 1894 N N . LYS B 1 63 ? 14.703 13.609 11.094 1 97.31 63 LYS B N 1
ATOM 1895 C CA . LYS B 1 63 ? 14.461 15.047 11.133 1 97.31 63 LYS B CA 1
ATOM 1896 C C . LYS B 1 63 ? 15.148 15.758 9.969 1 97.31 63 LYS B C 1
ATOM 1898 O O . LYS B 1 63 ? 16.328 15.539 9.719 1 97.31 63 LYS B O 1
ATOM 1903 N N . VAL B 1 64 ? 14.352 16.578 9.234 1 97 64 VAL B N 1
ATOM 1904 C CA . VAL B 1 64 ? 14.953 17.328 8.133 1 97 64 VAL B CA 1
ATOM 1905 C C . VAL B 1 64 ? 15.719 18.516 8.68 1 97 64 VAL B C 1
ATOM 1907 O O . VAL B 1 64 ? 15.445 19 9.781 1 97 64 VAL B O 1
ATOM 1910 N N . ASP B 1 65 ? 16.609 19 7.746 1 94.81 65 ASP B N 1
ATOM 1911 C CA . ASP B 1 65 ? 17.484 20.094 8.164 1 94.81 65 ASP B CA 1
ATOM 1912 C C . ASP B 1 65 ? 16.828 21.438 7.93 1 94.81 65 ASP B C 1
ATOM 1914 O O . ASP B 1 65 ? 17.297 22.234 7.117 1 94.81 65 ASP B O 1
ATOM 1918 N N . GLN B 1 66 ? 15.719 21.719 8.523 1 94.69 66 GLN B N 1
ATOM 1919 C CA . GLN B 1 66 ? 15.008 23 8.578 1 94.69 66 GLN B CA 1
ATOM 1920 C C . GLN B 1 66 ? 14.742 23.422 10.016 1 94.69 66 GLN B C 1
ATOM 1922 O O . GLN B 1 66 ? 14.203 22.641 10.812 1 94.69 66 GLN B O 1
ATOM 1927 N N . THR B 1 67 ? 15.102 24.531 10.352 1 90.81 67 THR B N 1
ATOM 1928 C CA . THR B 1 67 ? 14.992 25 11.719 1 90.81 67 THR B CA 1
ATOM 1929 C C . THR B 1 67 ? 13.547 25.359 12.062 1 90.81 67 THR B C 1
ATOM 1931 O O . THR B 1 67 ? 13.031 24.969 13.109 1 90.81 67 THR B O 1
ATOM 1934 N N . GLU B 1 68 ? 12.922 26.125 11.164 1 94.44 68 GLU B N 1
ATOM 1935 C CA . GLU B 1 68 ? 11.547 26.562 11.398 1 94.44 68 GLU B CA 1
ATOM 1936 C C . GLU B 1 68 ? 10.555 25.453 11.062 1 94.44 68 GLU B C 1
ATOM 1938 O O . GLU B 1 68 ? 10.688 24.781 10.039 1 94.44 68 GLU B O 1
ATOM 1943 N N . LEU B 1 69 ? 9.594 25.266 11.906 1 95.5 69 LEU B N 1
ATOM 1944 C CA . LEU B 1 69 ? 8.609 24.203 11.758 1 95.5 69 LEU B CA 1
ATOM 1945 C C . LEU B 1 69 ? 7.828 24.359 10.461 1 95.5 69 LEU B C 1
ATOM 1947 O O . LEU B 1 69 ? 7.516 23.375 9.789 1 95.5 69 LEU B O 1
ATOM 1951 N N . GLU B 1 70 ? 7.547 25.594 10.109 1 96.44 70 GLU B N 1
ATOM 1952 C CA . GLU B 1 70 ? 6.805 25.828 8.875 1 96.44 70 GLU B CA 1
ATOM 1953 C C . GLU B 1 70 ? 7.625 25.438 7.656 1 96.44 70 GLU B C 1
ATOM 1955 O O . GLU B 1 70 ? 7.094 24.844 6.715 1 96.44 70 GLU B O 1
ATOM 1960 N N . ALA B 1 71 ? 8.891 25.812 7.699 1 97.56 71 ALA B N 1
ATOM 1961 C CA . ALA B 1 71 ? 9.766 25.406 6.605 1 97.56 71 ALA B CA 1
ATOM 1962 C C . ALA B 1 71 ? 9.867 23.891 6.52 1 97.56 71 ALA B C 1
ATOM 1964 O O . ALA B 1 71 ? 9.93 23.328 5.422 1 97.56 71 ALA B O 1
ATOM 1965 N N . ALA B 1 72 ? 9.875 23.234 7.668 1 98.19 72 ALA B N 1
ATOM 1966 C CA . ALA B 1 72 ? 10.008 21.781 7.723 1 98.19 72 ALA B CA 1
ATOM 1967 C C . ALA B 1 72 ? 8.781 21.094 7.133 1 98.19 72 ALA B C 1
ATOM 1969 O O . ALA B 1 72 ? 8.906 20.141 6.367 1 98.19 72 ALA B O 1
ATOM 1970 N N . VAL B 1 73 ? 7.605 21.562 7.465 1 98.5 73 VAL B N 1
ATOM 1971 C CA . VAL B 1 73 ? 6.398 20.938 6.945 1 98.5 73 VAL B CA 1
ATOM 1972 C C . VAL B 1 73 ? 6.309 21.156 5.438 1 98.5 73 VAL B C 1
ATOM 1974 O O . VAL B 1 73 ? 5.852 20.281 4.699 1 98.5 73 VAL B O 1
ATOM 1977 N N . ARG B 1 74 ? 6.746 22.328 4.953 1 98.5 74 ARG B N 1
ATOM 1978 C CA . ARG B 1 74 ? 6.789 22.578 3.516 1 98.5 74 ARG B CA 1
ATOM 1979 C C . ARG B 1 74 ? 7.758 21.641 2.818 1 98.5 74 ARG B C 1
ATOM 1981 O O . ARG B 1 74 ? 7.48 21.156 1.714 1 98.5 74 ARG B O 1
ATOM 1988 N N . PHE B 1 75 ? 8.797 21.391 3.498 1 98.56 75 PHE B N 1
ATOM 1989 C CA . PHE B 1 75 ? 9.773 20.438 2.967 1 98.56 75 PHE B CA 1
ATOM 1990 C C . PHE B 1 75 ? 9.148 19.062 2.801 1 98.56 75 PHE B C 1
ATOM 1992 O O . PHE B 1 75 ? 9.328 18.406 1.768 1 98.56 75 PHE B O 1
ATOM 1999 N N . HIS B 1 76 ? 8.445 18.609 3.758 1 98.44 76 HIS B N 1
ATOM 2000 C CA . HIS B 1 76 ? 7.793 17.312 3.693 1 98.44 76 HIS B CA 1
ATOM 2001 C C . HIS B 1 76 ? 6.715 17.281 2.617 1 98.44 76 HIS B C 1
ATOM 2003 O O . HIS B 1 76 ? 6.543 16.281 1.924 1 98.44 76 HIS B O 1
ATOM 2009 N N . PHE B 1 77 ? 6.004 18.391 2.451 1 98.38 77 PHE B N 1
ATOM 2010 C CA . PHE B 1 77 ? 5.023 18.484 1.377 1 98.38 77 PHE B CA 1
ATOM 2011 C C . PHE B 1 77 ? 5.695 18.328 0.016 1 98.38 77 PHE B C 1
ATOM 2013 O O . PHE B 1 77 ? 5.207 17.594 -0.843 1 98.38 77 PHE B O 1
ATOM 2020 N N . ASP B 1 78 ? 6.824 18.938 -0.108 1 97.88 78 ASP B N 1
ATOM 2021 C CA . ASP B 1 78 ? 7.582 18.859 -1.352 1 97.88 78 ASP B CA 1
ATOM 2022 C C . ASP B 1 78 ? 8.094 17.438 -1.589 1 97.88 78 ASP B C 1
ATOM 2024 O O . ASP B 1 78 ? 8.125 16.969 -2.727 1 97.88 78 ASP B O 1
ATOM 2028 N N . SER B 1 79 ? 8.5 16.875 -0.529 1 96.69 79 SER B N 1
ATOM 2029 C CA . SER B 1 79 ? 8.953 15.484 -0.628 1 96.69 79 SER B CA 1
ATOM 2030 C C . SER B 1 79 ? 7.836 14.562 -1.098 1 96.69 79 SER B C 1
ATOM 2032 O O . SER B 1 79 ? 8.055 13.68 -1.931 1 96.69 79 SER B O 1
ATOM 2034 N N . ILE B 1 80 ? 6.648 14.758 -0.594 1 95.25 80 ILE B N 1
ATOM 2035 C CA . ILE B 1 80 ? 5.484 13.977 -0.995 1 95.25 80 ILE B CA 1
ATOM 2036 C C . ILE B 1 80 ? 5.176 14.227 -2.469 1 95.25 80 ILE B C 1
ATOM 2038 O O . ILE B 1 80 ? 4.848 13.297 -3.211 1 95.25 80 ILE B O 1
ATOM 2042 N N . ALA B 1 81 ? 5.285 15.453 -2.885 1 94.5 81 ALA B N 1
ATOM 2043 C CA . ALA B 1 81 ? 5.078 15.789 -4.293 1 94.5 81 ALA B CA 1
ATOM 2044 C C . ALA B 1 81 ? 6.066 15.039 -5.184 1 94.5 81 ALA B C 1
ATOM 2046 O O . ALA B 1 81 ? 5.691 14.516 -6.238 1 94.5 81 ALA B O 1
ATOM 2047 N N . HIS B 1 82 ? 7.25 15.031 -4.703 1 93.19 82 HIS B N 1
ATOM 2048 C CA . HIS B 1 82 ? 8.281 14.305 -5.441 1 93.19 82 HIS B CA 1
ATOM 2049 C C . HIS B 1 82 ? 7.957 12.82 -5.523 1 93.19 82 HIS B C 1
ATOM 2051 O O . HIS B 1 82 ? 8 12.227 -6.605 1 93.19 82 HIS B O 1
ATOM 2057 N N . ASP B 1 83 ? 7.656 12.289 -4.418 1 89.44 83 ASP B N 1
ATOM 2058 C CA . ASP B 1 83 ? 7.324 10.867 -4.359 1 89.44 83 ASP B CA 1
ATOM 2059 C C . ASP B 1 83 ? 6.133 10.547 -5.258 1 89.44 83 ASP B C 1
ATOM 2061 O O . ASP B 1 83 ? 6.059 9.453 -5.832 1 89.44 83 ASP B O 1
ATOM 2065 N N . ASN B 1 84 ? 5.184 11.469 -5.371 1 86.62 84 ASN B N 1
ATOM 2066 C CA . ASN B 1 84 ? 3.98 11.281 -6.176 1 86.62 84 ASN B CA 1
ATOM 2067 C C . ASN B 1 84 ? 4.234 11.609 -7.645 1 86.62 84 ASN B C 1
ATOM 2069 O O . ASN B 1 84 ? 3.316 11.547 -8.469 1 86.62 84 ASN B O 1
ATOM 2073 N N . ASP B 1 85 ? 5.395 11.977 -7.973 1 86.94 85 ASP B N 1
ATOM 2074 C CA . ASP B 1 85 ? 5.727 12.438 -9.32 1 86.94 85 ASP B CA 1
ATOM 2075 C C . ASP B 1 85 ? 4.793 13.555 -9.766 1 86.94 85 ASP B C 1
ATOM 2077 O O . ASP B 1 85 ? 4.258 13.523 -10.875 1 86.94 85 ASP B O 1
ATOM 2081 N N . ALA B 1 86 ? 4.566 14.43 -8.906 1 90.81 86 ALA B N 1
ATOM 2082 C CA . ALA B 1 86 ? 3.656 15.531 -9.203 1 90.81 86 ALA B CA 1
ATOM 2083 C C . ALA B 1 86 ? 4.25 16.453 -10.266 1 90.81 86 ALA B C 1
ATOM 2085 O O . ALA B 1 86 ? 5.426 16.828 -10.188 1 90.81 86 ALA B O 1
ATOM 2086 N N . GLU B 1 87 ? 3.416 16.859 -11.164 1 91.88 87 GLU B N 1
ATOM 2087 C CA . GLU B 1 87 ? 3.818 17.812 -12.188 1 91.88 87 GLU B CA 1
ATOM 2088 C C . GLU B 1 87 ? 3.791 19.25 -11.656 1 91.88 87 GLU B C 1
ATOM 2090 O O . GLU B 1 87 ? 4.574 20.094 -12.086 1 91.88 87 GLU B O 1
ATOM 2095 N N . GLU B 1 88 ? 2.828 19.484 -10.836 1 94 88 GLU B N 1
ATOM 2096 C CA . GLU B 1 88 ? 2.654 20.766 -10.148 1 94 88 GLU B CA 1
ATOM 2097 C C . GLU B 1 88 ? 2.268 20.547 -8.688 1 94 88 GLU B C 1
ATOM 2099 O O . GLU B 1 88 ? 1.609 19.562 -8.352 1 94 88 GLU B O 1
ATOM 2104 N N . SER B 1 89 ? 2.73 21.406 -7.91 1 96.31 89 SER B N 1
ATOM 2105 C CA . SER B 1 89 ? 2.373 21.375 -6.496 1 96.31 89 SER B CA 1
ATOM 2106 C C . SER B 1 89 ? 2.215 22.797 -5.938 1 96.31 89 SER B C 1
ATOM 2108 O O . SER B 1 89 ? 3.014 23.672 -6.242 1 96.31 89 SER B O 1
ATOM 2110 N N . HIS B 1 90 ? 1.088 23.016 -5.172 1 97.12 90 HIS B N 1
ATOM 2111 C CA . HIS B 1 90 ? 0.787 24.328 -4.594 1 97.12 90 HIS B CA 1
ATOM 2112 C C . HIS B 1 90 ? 0.4 24.203 -3.125 1 97.12 90 HIS B C 1
ATOM 2114 O O . HIS B 1 90 ? -0.462 23.391 -2.771 1 97.12 90 HIS B O 1
ATOM 2120 N N . VAL B 1 91 ? 1.045 24.984 -2.369 1 97.75 91 VAL B N 1
ATOM 2121 C CA . VAL B 1 91 ? 0.637 25.078 -0.972 1 97.75 91 VAL B CA 1
ATOM 2122 C C . VAL B 1 91 ? -0.574 26 -0.849 1 97.75 91 VAL B C 1
ATOM 2124 O O . VAL B 1 91 ? -0.577 27.109 -1.394 1 97.75 91 VAL B O 1
ATOM 2127 N N . VAL B 1 92 ? -1.572 25.562 -0.167 1 96.69 92 VAL B N 1
ATOM 2128 C CA . VAL B 1 92 ? -2.758 26.391 0.05 1 96.69 92 VAL B CA 1
ATOM 2129 C C . VAL B 1 92 ? -2.609 27.172 1.352 1 96.69 92 VAL B C 1
ATOM 2131 O O . VAL B 1 92 ? -2.812 28.391 1.378 1 96.69 92 VAL B O 1
ATOM 2134 N N . ARG B 1 93 ? -2.266 26.453 2.449 1 96.81 93 ARG B N 1
ATOM 2135 C CA . ARG B 1 93 ? -2.064 27.156 3.715 1 96.81 93 ARG B CA 1
ATOM 2136 C C . ARG B 1 93 ? -1.256 26.297 4.688 1 96.81 93 ARG B C 1
ATOM 2138 O O . ARG B 1 93 ? -1.188 25.078 4.539 1 96.81 93 ARG B O 1
ATOM 2145 N N . THR B 1 94 ? -0.613 26.984 5.586 1 97.62 94 THR B N 1
ATOM 2146 C CA . THR B 1 94 ? -0.028 26.391 6.777 1 97.62 94 THR B CA 1
ATOM 2147 C C . THR B 1 94 ? -0.67 26.953 8.039 1 97.62 94 THR B C 1
ATOM 2149 O O . THR B 1 94 ? -1.075 28.125 8.07 1 97.62 94 THR B O 1
ATOM 2152 N N . TRP B 1 95 ? -0.909 26.094 9.078 1 96.75 95 TRP B N 1
ATOM 2153 C CA . TRP B 1 95 ? -1.522 26.594 10.305 1 96.75 95 TRP B CA 1
ATOM 2154 C C . TRP B 1 95 ? -1.155 25.703 11.492 1 96.75 95 TRP B C 1
ATOM 2156 O O . TRP B 1 95 ? -0.652 24.594 11.312 1 96.75 95 TRP B O 1
ATOM 2166 N N . SER B 1 96 ? -1.305 26.25 12.648 1 95.12 96 SER B N 1
ATOM 2167 C CA . SER B 1 96 ? -1.175 25.484 13.883 1 95.12 96 SER B CA 1
ATOM 2168 C C . SER B 1 96 ? -2.525 24.938 14.344 1 95.12 96 SER B C 1
ATOM 2170 O O . SER B 1 96 ? -3.547 25.625 14.211 1 95.12 96 SER B O 1
ATOM 2172 N N . LEU B 1 97 ? -2.463 23.75 14.789 1 92.31 97 LEU B N 1
ATOM 2173 C CA . LEU B 1 97 ? -3.709 23.156 15.266 1 92.31 97 LEU B CA 1
ATOM 2174 C C . LEU B 1 97 ? -4.059 23.656 16.656 1 92.31 97 LEU B C 1
ATOM 2176 O O . LEU B 1 97 ? -3.297 23.453 17.609 1 92.31 97 LEU B O 1
ATOM 2180 N N . ASP B 1 98 ? -5.188 24.297 16.75 1 86.69 98 ASP B N 1
ATOM 2181 C CA . ASP B 1 98 ? -5.734 24.781 18.016 1 86.69 98 ASP B CA 1
ATOM 2182 C C . ASP B 1 98 ? -4.754 25.719 18.719 1 86.69 98 ASP B C 1
ATOM 2184 O O . ASP B 1 98 ? -4.621 25.688 19.938 1 86.69 98 ASP B O 1
ATOM 2188 N N . GLY B 1 99 ? -3.938 26.359 18 1 86.12 99 GLY B N 1
ATOM 2189 C CA . GLY B 1 99 ? -3.018 27.344 18.562 1 86.12 99 GLY B CA 1
ATOM 2190 C C . GLY B 1 99 ? -1.815 26.703 19.234 1 86.12 99 GLY B C 1
ATOM 2191 O O . GLY B 1 99 ? -1.034 27.391 19.906 1 86.12 99 GLY B O 1
ATOM 2192 N N . LYS B 1 100 ? -1.719 25.438 19.125 1 90.56 100 LYS B N 1
ATOM 2193 C CA . LYS B 1 100 ? -0.569 24.734 19.703 1 90.56 100 LYS B CA 1
ATOM 2194 C C . LYS B 1 100 ? 0.619 24.766 18.75 1 90.56 100 LYS B C 1
ATOM 2196 O O . LYS B 1 100 ? 0.441 24.828 17.531 1 90.56 100 LYS B O 1
ATOM 2201 N N . PRO B 1 101 ? 1.789 24.766 19.312 1 88.38 101 PRO B N 1
ATOM 2202 C CA . PRO B 1 101 ? 2.973 24.812 18.453 1 88.38 101 PRO B CA 1
ATOM 2203 C C . PRO B 1 101 ? 3.082 23.578 17.562 1 88.38 101 PRO B C 1
ATOM 2205 O O . PRO B 1 101 ? 3.646 23.656 16.469 1 88.38 101 PRO B O 1
ATOM 2208 N N . GLN B 1 102 ? 2.59 22.453 18.141 1 93.38 102 GLN B N 1
ATOM 2209 C CA . GLN B 1 102 ? 2.607 21.234 17.328 1 93.38 102 GLN B CA 1
ATOM 2210 C C . GLN B 1 102 ? 1.258 20.531 17.359 1 93.38 102 GLN B C 1
ATOM 2212 O O . GLN B 1 102 ? 0.553 20.578 18.375 1 93.38 102 GLN B O 1
ATOM 2217 N N . PRO B 1 103 ? 0.929 19.875 16.219 1 97.5 103 PRO B N 1
ATOM 2218 C CA . PRO B 1 103 ? 1.659 19.766 14.953 1 97.5 103 PRO B CA 1
ATOM 2219 C C . PRO B 1 103 ? 1.526 21 14.078 1 97.5 103 PRO B C 1
ATOM 2221 O O . PRO B 1 103 ? 0.602 21.797 14.266 1 97.5 103 PRO B O 1
ATOM 2224 N N . MET B 1 104 ? 2.555 21.234 13.203 1 98 104 MET B N 1
ATOM 2225 C CA . MET B 1 104 ? 2.395 22.172 12.102 1 98 104 MET B CA 1
ATOM 2226 C C . MET B 1 104 ? 1.624 21.531 10.945 1 98 104 MET B C 1
ATOM 2228 O O . MET B 1 104 ? 1.96 20.438 10.508 1 98 104 MET B O 1
ATOM 2232 N N . MET B 1 105 ? 0.572 22.203 10.508 1 98.06 105 MET B N 1
ATOM 2233 C CA . MET B 1 105 ? -0.319 21.672 9.484 1 98.06 105 MET B CA 1
ATOM 2234 C C . MET B 1 105 ? -0.082 22.359 8.141 1 98.06 105 MET B C 1
ATOM 2236 O O . MET B 1 105 ? 0.333 23.516 8.094 1 98.06 105 MET B O 1
ATOM 2240 N N . LEU B 1 106 ? -0.286 21.609 7.109 1 98.25 106 LEU B N 1
ATOM 2241 C CA . LEU B 1 106 ? -0.211 22.156 5.758 1 98.25 106 LEU B CA 1
ATOM 2242 C C . LEU B 1 106 ? -1.242 21.5 4.848 1 98.25 106 LEU B C 1
ATOM 2244 O O . LEU B 1 106 ? -1.455 20.281 4.918 1 98.25 106 LEU B O 1
ATOM 2248 N N . SER B 1 107 ? -1.952 22.297 4.039 1 97.38 107 SER B N 1
ATOM 2249 C CA . SER B 1 107 ? -2.787 21.797 2.951 1 97.38 107 SER B CA 1
ATOM 2250 C C . SER B 1 107 ? -2.295 22.312 1.599 1 97.38 107 SER B C 1
ATOM 2252 O O . SER B 1 107 ? -1.766 23.422 1.498 1 97.38 107 SER B O 1
ATOM 2254 N N . GLY B 1 108 ? -2.361 21.469 0.634 1 96.81 108 GLY B N 1
ATOM 2255 C CA . GLY B 1 108 ? -1.97 21.828 -0.719 1 96.81 108 GLY B CA 1
ATOM 2256 C C . GLY B 1 108 ? -2.58 20.938 -1.778 1 96.81 108 GLY B C 1
ATOM 2257 O O . GLY B 1 108 ? -3.385 20.047 -1.465 1 96.81 108 GLY B O 1
ATOM 2258 N N . THR B 1 109 ? -2.273 21.266 -3.037 1 94.44 109 THR B N 1
ATOM 2259 C CA . THR B 1 109 ? -2.744 20.5 -4.18 1 94.44 109 THR B CA 1
ATOM 2260 C C . THR B 1 109 ? -1.576 20.078 -5.066 1 94.44 109 THR B C 1
ATOM 2262 O O . THR B 1 109 ? -0.528 20.719 -5.07 1 94.44 109 THR B O 1
ATOM 2265 N N . GLN B 1 110 ? -1.785 18.953 -5.637 1 92.38 110 GLN B N 1
ATOM 2266 C CA . GLN B 1 110 ? -0.795 18.453 -6.578 1 92.38 110 GLN B CA 1
ATOM 2267 C C . GLN B 1 110 ? -1.464 17.891 -7.836 1 92.38 110 GLN B C 1
ATOM 2269 O O . GLN B 1 110 ? -2.541 17.297 -7.762 1 92.38 110 GLN B O 1
ATOM 2274 N N . MET B 1 111 ? -0.803 18.172 -8.93 1 90.25 111 MET B N 1
ATOM 2275 C CA . MET B 1 111 ? -1.209 17.547 -10.188 1 90.25 111 MET B CA 1
ATOM 2276 C C . MET B 1 111 ? -0.404 16.281 -10.453 1 90.25 111 MET B C 1
ATOM 2278 O O . MET B 1 111 ? 0.807 16.344 -10.672 1 90.25 111 MET B O 1
ATOM 2282 N N . VAL B 1 112 ? -1.124 15.141 -10.328 1 85.56 112 VAL B N 1
ATOM 2283 C CA . VAL B 1 112 ? -0.411 13.875 -10.398 1 85.56 112 VAL B CA 1
ATOM 2284 C C . VAL B 1 112 ? -0.933 13.047 -11.57 1 85.56 112 VAL B C 1
ATOM 2286 O O . VAL B 1 112 ? -2.117 13.117 -11.914 1 85.56 112 VAL B O 1
ATOM 2289 N N . LYS B 1 113 ? 0.022 12.398 -12.281 1 71.94 113 LYS B N 1
ATOM 2290 C CA . LYS B 1 113 ? -0.365 11.414 -13.289 1 71.94 113 LYS B CA 1
ATOM 2291 C C . LYS B 1 113 ? -0.6 10.047 -12.664 1 71.94 113 LYS B C 1
ATOM 2293 O O . LYS B 1 113 ? 0.073 9.672 -11.703 1 71.94 113 LYS B O 1
ATOM 2298 N N . LYS B 1 114 ? -1.84 9.539 -12.891 1 57.94 114 LYS B N 1
ATOM 2299 C CA . LYS B 1 114 ? -1.992 8.172 -12.398 1 57.94 114 LYS B CA 1
ATOM 2300 C C . LYS B 1 114 ? -0.829 7.293 -12.852 1 57.94 114 LYS B C 1
ATOM 2302 O O . LYS B 1 114 ? -0.315 7.457 -13.961 1 57.94 114 LYS B O 1
ATOM 2307 N N . PHE B 1 115 ? -0.155 6.691 -11.945 1 51.38 115 PHE B N 1
ATOM 2308 C CA . PHE B 1 115 ? 1.078 5.93 -12.102 1 51.38 115 PHE B CA 1
ATOM 2309 C C . PHE B 1 115 ? 1.007 5.031 -13.328 1 51.38 115 PHE B C 1
ATOM 2311 O O . PHE B 1 115 ? 0.068 4.246 -13.477 1 51.38 115 PHE B O 1
ATOM 2318 N N . GLY B 1 116 ? 2 4.84 -14.273 1 49.09 116 GLY B N 1
ATOM 2319 C CA . GLY B 1 116 ? 2.252 3.973 -15.414 1 49.09 116 GLY B CA 1
ATOM 2320 C C . GLY B 1 116 ? 1.336 4.254 -16.594 1 49.09 116 GLY B C 1
ATOM 2321 O O . GLY B 1 116 ? 1.367 3.537 -17.594 1 49.09 116 GLY B O 1
ATOM 2322 N N . LYS B 1 117 ? 0.333 5.082 -16.281 1 53.03 117 LYS B N 1
ATOM 2323 C CA . LYS B 1 117 ? -0.619 5.273 -17.375 1 53.03 117 LYS B CA 1
ATOM 2324 C C . LYS B 1 117 ? -0.419 6.629 -18.047 1 53.03 117 LYS B C 1
ATOM 2326 O O . LYS B 1 117 ? -1.19 7.562 -17.812 1 53.03 117 LYS B O 1
ATOM 2331 N N . ASP B 1 118 ? 0.757 6.766 -18.656 1 54.56 118 ASP B N 1
ATOM 2332 C CA . ASP B 1 118 ? 1.052 7.992 -19.391 1 54.56 118 ASP B CA 1
ATOM 2333 C C . ASP B 1 118 ? -0.184 8.5 -20.141 1 54.56 118 ASP B C 1
ATOM 2335 O O . ASP B 1 118 ? -0.321 9.703 -20.375 1 54.56 118 ASP B O 1
ATOM 2339 N N . SER B 1 119 ? -1.027 7.523 -20.328 1 56.25 119 SER B N 1
ATOM 2340 C CA . SER B 1 119 ? -2.146 7.914 -21.172 1 56.25 119 SER B CA 1
ATOM 2341 C C . SER B 1 119 ? -3.268 8.547 -20.359 1 56.25 119 SER B C 1
ATOM 2343 O O . SER B 1 119 ? -4.172 9.172 -20.922 1 56.25 119 SER B O 1
ATOM 2345 N N . GLU B 1 120 ? -3.021 8.312 -19.078 1 61.41 120 GLU B N 1
ATOM 2346 C CA . GLU B 1 120 ? -4.137 8.867 -18.312 1 61.41 120 GLU B CA 1
ATOM 2347 C C . GLU B 1 120 ? -3.885 10.336 -17.969 1 61.41 120 GLU B C 1
ATOM 2349 O O . GLU B 1 120 ? -2.736 10.75 -17.797 1 61.41 120 GLU B O 1
ATOM 2354 N N . ALA B 1 121 ? -4.941 11.062 -18.047 1 68.62 121 ALA B N 1
ATOM 2355 C CA . ALA B 1 121 ? -4.902 12.5 -17.766 1 68.62 121 ALA B CA 1
ATOM 2356 C C . ALA B 1 121 ? -4.488 12.766 -16.328 1 68.62 121 ALA B C 1
ATOM 2358 O O . ALA B 1 121 ? -4.82 11.992 -15.422 1 68.62 121 ALA B O 1
ATOM 2359 N N . SER B 1 122 ? -3.529 13.609 -16.156 1 79 122 SER B N 1
ATOM 2360 C CA . SER B 1 122 ? -3.176 14.102 -14.82 1 79 122 SER B CA 1
ATOM 2361 C C . SER B 1 122 ? -4.406 14.609 -14.078 1 79 122 SER B C 1
ATOM 2363 O O . SER B 1 122 ? -5.367 15.062 -14.695 1 79 122 SER B O 1
ATOM 2365 N N . LYS B 1 123 ? -4.414 14.289 -12.781 1 80.88 123 LYS B N 1
ATOM 2366 C CA . LYS B 1 123 ? -5.52 14.773 -11.961 1 80.88 123 LYS B CA 1
ATOM 2367 C C . LYS B 1 123 ? -5.004 15.539 -10.742 1 80.88 123 LYS B C 1
ATOM 2369 O O . LYS B 1 123 ? -3.891 15.289 -10.273 1 80.88 123 LYS B O 1
ATOM 2374 N N . TRP B 1 124 ? -5.836 16.438 -10.328 1 84.62 124 TRP B N 1
ATOM 2375 C CA . TRP B 1 124 ? -5.52 17.172 -9.102 1 84.62 124 TRP B CA 1
ATOM 2376 C C . TRP B 1 124 ? -5.887 16.344 -7.871 1 84.62 124 TRP B C 1
ATOM 2378 O O . TRP B 1 124 ? -6.961 15.742 -7.82 1 84.62 124 TRP B O 1
ATOM 2388 N N . VAL B 1 125 ? -4.945 16.344 -6.98 1 89.12 125 VAL B N 1
ATOM 2389 C CA . VAL B 1 125 ? -5.223 15.727 -5.691 1 89.12 125 VAL B CA 1
ATOM 2390 C C . VAL B 1 125 ? -4.988 16.734 -4.57 1 89.12 125 VAL B C 1
ATOM 2392 O O . VAL B 1 125 ? -4.195 17.672 -4.723 1 89.12 125 VAL B O 1
ATOM 2395 N N . GLU B 1 126 ? -5.82 16.594 -3.561 1 91.81 126 GLU B N 1
ATOM 2396 C CA . GLU B 1 126 ? -5.621 17.391 -2.354 1 91.81 126 GLU B CA 1
ATOM 2397 C C . GLU B 1 126 ? -4.77 16.641 -1.331 1 91.81 126 GLU B C 1
ATOM 2399 O O . GLU B 1 126 ? -4.953 15.445 -1.119 1 91.81 126 GLU B O 1
ATOM 2404 N N . ILE B 1 127 ? -3.857 17.438 -0.709 1 95.44 127 ILE B N 1
ATOM 2405 C CA . ILE B 1 127 ? -2.936 16.828 0.242 1 95.44 127 ILE B CA 1
ATOM 2406 C C . ILE B 1 127 ? -2.928 17.641 1.542 1 95.44 127 ILE B C 1
ATOM 2408 O O . ILE B 1 127 ? -2.908 18.859 1.519 1 95.44 127 ILE B O 1
ATOM 2412 N N . TRP B 1 128 ? -3.027 16.938 2.65 1 97.25 128 TRP B N 1
ATOM 2413 C CA . TRP B 1 128 ? -2.814 17.516 3.977 1 97.25 128 TRP B CA 1
ATOM 2414 C C . TRP B 1 128 ? -1.618 16.859 4.664 1 97.25 128 TRP B C 1
ATOM 2416 O O . TRP B 1 128 ? -1.405 15.648 4.535 1 97.25 128 TRP B O 1
ATOM 2426 N N . VAL B 1 129 ? -0.865 17.688 5.391 1 98.38 129 VAL B N 1
ATOM 2427 C CA . VAL B 1 129 ? 0.317 17.203 6.094 1 98.38 129 VAL B CA 1
ATOM 2428 C C . VAL B 1 129 ? 0.331 17.75 7.52 1 98.38 129 VAL B C 1
ATOM 2430 O O . VAL B 1 129 ? 0.018 18.922 7.742 1 98.38 129 VAL B O 1
ATOM 2433 N N . ALA B 1 130 ? 0.605 16.875 8.422 1 98.69 130 ALA B N 1
ATOM 2434 C CA . ALA B 1 130 ? 0.888 17.25 9.805 1 98.69 130 ALA B CA 1
ATOM 2435 C C . ALA B 1 130 ? 2.283 16.797 10.227 1 98.69 130 ALA B C 1
ATOM 2437 O O . ALA B 1 130 ? 2.668 15.656 9.984 1 98.69 130 ALA B O 1
ATOM 2438 N N . LEU B 1 131 ? 3.006 17.703 10.891 1 98.56 131 LEU B N 1
ATOM 2439 C CA . LEU B 1 131 ? 4.379 17.438 11.297 1 98.56 131 LEU B CA 1
ATOM 2440 C C . LEU B 1 131 ? 4.547 17.609 12.797 1 98.56 131 LEU B C 1
ATOM 2442 O O . LEU B 1 131 ? 4.18 18.656 13.352 1 98.56 131 LEU B O 1
ATOM 2446 N N . TRP B 1 132 ? 5.051 16.547 13.461 1 97.56 132 TRP B N 1
ATOM 2447 C CA . TRP B 1 132 ? 5.527 16.625 14.836 1 97.56 132 TRP B CA 1
ATOM 2448 C C . TRP B 1 132 ? 7.043 16.469 14.898 1 97.56 132 TRP B C 1
ATOM 2450 O O . TRP B 1 132 ? 7.598 15.547 14.297 1 97.56 132 TRP B O 1
ATOM 2460 N N . ARG B 1 133 ? 7.605 17.312 15.586 1 95.69 133 ARG B N 1
ATOM 2461 C CA . ARG B 1 133 ? 9.008 17.109 15.93 1 95.69 133 ARG B CA 1
ATOM 2462 C C . ARG B 1 133 ? 9.156 16.656 17.375 1 95.69 133 ARG B C 1
ATOM 2464 O O . ARG B 1 133 ? 8.625 17.281 18.297 1 95.69 133 ARG B O 1
ATOM 2471 N N . ILE B 1 134 ? 9.844 15.516 17.469 1 92.75 134 ILE B N 1
ATOM 2472 C CA . ILE B 1 134 ? 10.008 14.938 18.797 1 92.75 134 ILE B CA 1
ATOM 2473 C C . ILE B 1 134 ? 11.219 15.562 19.484 1 92.75 134 ILE B C 1
ATOM 2475 O O . ILE B 1 134 ? 12.336 15.5 18.969 1 92.75 134 ILE B O 1
ATOM 2479 N N . GLU B 1 135 ? 10.961 16.156 20.609 1 87.06 135 GLU B N 1
ATOM 2480 C CA . GLU B 1 135 ? 12.008 16.844 21.359 1 87.06 135 GLU B CA 1
ATOM 2481 C C . GLU B 1 135 ? 13.133 15.891 21.75 1 87.06 135 GLU B C 1
ATOM 2483 O O . GLU B 1 135 ? 12.875 14.797 22.25 1 87.06 135 GLU B O 1
ATOM 2488 N N . GLY B 1 136 ? 14.305 16.281 21.484 1 89.81 136 GLY B N 1
ATOM 2489 C CA . GLY B 1 136 ? 15.469 15.523 21.891 1 89.81 136 GLY B CA 1
ATOM 2490 C C . GLY B 1 136 ? 15.781 14.367 20.953 1 89.81 136 GLY B C 1
ATOM 2491 O O . GLY B 1 136 ? 16.672 13.555 21.234 1 89.81 136 GLY B O 1
ATOM 2492 N N . LYS B 1 137 ? 14.93 14.219 20 1 93.19 137 LYS B N 1
ATOM 2493 C CA . LYS B 1 137 ? 15.148 13.148 19.031 1 93.19 137 LYS B CA 1
ATOM 2494 C C . LYS B 1 137 ? 15.32 13.711 17.625 1 93.19 137 LYS B C 1
ATOM 2496 O O . LYS B 1 137 ? 14.82 14.797 17.312 1 93.19 137 LYS B O 1
ATOM 2501 N N . ASN B 1 138 ? 16.109 13.055 16.859 1 95.5 138 ASN B N 1
ATOM 2502 C CA . ASN B 1 138 ? 16.281 13.414 15.461 1 95.5 138 ASN B CA 1
ATOM 2503 C C . ASN B 1 138 ? 15.203 12.781 14.586 1 95.5 138 ASN B C 1
ATOM 2505 O O . ASN B 1 138 ? 15.516 12.117 13.594 1 95.5 138 ASN B O 1
ATOM 2509 N N . VAL B 1 139 ? 13.914 13.086 14.945 1 96.81 139 VAL B N 1
ATOM 2510 C CA . VAL B 1 139 ? 12.805 12.398 14.297 1 96.81 139 VAL B CA 1
ATOM 2511 C C . VAL B 1 139 ? 11.734 13.398 13.898 1 96.81 139 VAL B C 1
ATOM 2513 O O . VAL B 1 139 ? 11.359 14.273 14.688 1 96.81 139 VAL B O 1
ATOM 2516 N N . ASP B 1 140 ? 11.312 13.344 12.703 1 97.75 140 ASP B N 1
ATOM 2517 C CA . ASP B 1 140 ? 10.07 13.945 12.242 1 97.75 140 ASP B CA 1
ATOM 2518 C C . ASP B 1 140 ? 8.961 12.898 12.117 1 97.75 140 ASP B C 1
ATOM 2520 O O . ASP B 1 140 ? 9.109 11.93 11.375 1 97.75 140 ASP B O 1
ATOM 2524 N N . LEU B 1 141 ? 7.918 13.117 12.891 1 98.19 141 LEU B N 1
ATOM 2525 C CA . LEU B 1 141 ? 6.699 12.336 12.703 1 98.19 141 LEU B CA 1
ATOM 2526 C C . LEU B 1 141 ? 5.746 13.039 11.742 1 98.19 141 LEU B C 1
ATOM 2528 O O . LEU B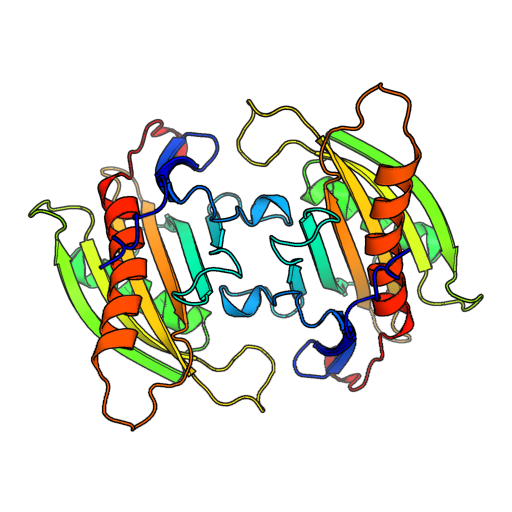 1 141 ? 5.305 14.156 12.008 1 98.19 141 LEU B O 1
ATOM 2532 N N . VAL B 1 142 ? 5.457 12.383 10.602 1 98.5 142 VAL B N 1
ATOM 2533 C CA . VAL B 1 142 ? 4.695 13.039 9.539 1 98.5 142 VAL B CA 1
ATOM 2534 C C . VAL B 1 142 ? 3.43 12.234 9.242 1 98.5 142 VAL B C 1
ATOM 2536 O O . VAL B 1 142 ? 3.494 11.023 9 1 98.5 142 VAL B O 1
ATOM 2539 N N . MET B 1 143 ? 2.299 12.859 9.359 1 98.5 143 MET B N 1
ATOM 2540 C CA . MET B 1 143 ? 1.031 12.32 8.875 1 98.5 143 MET B CA 1
ATOM 2541 C C . MET B 1 143 ? 0.592 13.031 7.598 1 98.5 143 MET B C 1
ATOM 2543 O O . MET B 1 143 ? 0.615 14.258 7.527 1 98.5 143 MET B O 1
ATOM 2547 N N . SER B 1 144 ? 0.221 12.312 6.617 1 97.69 144 SER B N 1
ATOM 2548 C CA . SER B 1 144 ? -0.272 12.922 5.387 1 97.69 144 SER B CA 1
ATOM 2549 C C . SER B 1 144 ? -1.529 12.219 4.887 1 97.69 144 SER B C 1
ATOM 2551 O O . SER B 1 144 ? -1.726 11.023 5.141 1 97.69 144 SER B O 1
ATOM 2553 N N . VAL B 1 145 ? -2.385 12.953 4.27 1 95.94 145 VAL B N 1
ATOM 2554 C CA . VAL B 1 145 ? -3.572 12.438 3.598 1 95.94 145 VAL B CA 1
ATOM 2555 C C . VAL B 1 145 ? -3.57 12.875 2.135 1 95.94 145 VAL B C 1
ATOM 2557 O O . VAL B 1 145 ? -3.322 14.039 1.828 1 95.94 145 VAL B O 1
ATOM 2560 N N . ASN B 1 146 ? -3.688 11.898 1.257 1 92.25 146 ASN B N 1
ATOM 2561 C CA . ASN B 1 146 ? -3.902 12.133 -0.168 1 92.25 146 ASN B CA 1
ATOM 2562 C C . ASN B 1 146 ? -5.348 11.852 -0.568 1 92.25 146 ASN B C 1
ATOM 2564 O O . ASN B 1 146 ? -5.859 10.75 -0.353 1 92.25 146 ASN B O 1
ATOM 2568 N N . ALA B 1 147 ? -6.016 12.82 -1.081 1 90.56 147 ALA B N 1
ATOM 2569 C CA . ALA B 1 147 ? -7.414 12.641 -1.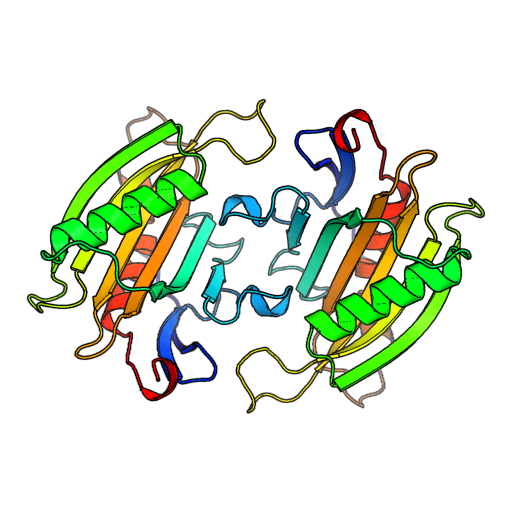456 1 90.56 147 ALA B CA 1
ATOM 2570 C C . ALA B 1 147 ? -7.648 13.039 -2.912 1 90.56 147 ALA B C 1
ATOM 2572 O O . ALA B 1 147 ? -7.164 14.078 -3.365 1 90.56 147 ALA B O 1
ATOM 2573 N N . SER B 1 148 ? -8.125 12.062 -3.684 1 79.88 148 SER B N 1
ATOM 2574 C CA . SER B 1 148 ? -8.508 12.367 -5.059 1 79.88 148 SER B CA 1
ATOM 2575 C C . SER B 1 148 ? -9.977 12.766 -5.152 1 79.88 148 SER B C 1
ATOM 2577 O O . SER B 1 148 ? -10.805 12.281 -4.379 1 79.88 148 SER B O 1
ATOM 2579 N N . GLY B 1 149 ? -10.234 14.094 -5.602 1 60.12 149 GLY B N 1
ATOM 2580 C CA . GLY B 1 149 ? -11.617 14.531 -5.762 1 60.12 149 GLY B CA 1
ATOM 2581 C C . GLY B 1 149 ? -12.375 13.734 -6.809 1 60.12 149 GLY B C 1
ATOM 2582 O O . GLY B 1 149 ? -11.766 13.125 -7.695 1 60.12 149 GLY B O 1
ATOM 2583 N N . SER B 1 150 ? -13.391 13.062 -6.621 1 49.22 150 SER B N 1
ATOM 2584 C CA . SER B 1 150 ? -14.211 12.758 -7.789 1 49.22 150 SER B CA 1
ATOM 2585 C C . SER B 1 150 ? -14.086 13.844 -8.852 1 49.22 150 SER B C 1
ATOM 2587 O O . SER B 1 150 ? -13.914 15.023 -8.523 1 49.22 150 SER B O 1
ATOM 2589 N N . GLY B 1 151 ? -13.289 13.688 -9.898 1 42.78 151 GLY B N 1
ATOM 2590 C CA . GLY B 1 151 ? -13.164 14.578 -11.039 1 42.78 151 GLY B CA 1
ATOM 2591 C C . GLY B 1 151 ? -14.172 15.711 -11.031 1 42.78 151 GLY B C 1
ATOM 2592 O O . GLY B 1 151 ? -14.102 16.609 -11.867 1 42.78 151 GLY B O 1
ATOM 2593 N N . SER B 1 152 ? -15.43 15.406 -11.07 1 38.19 152 SER B N 1
ATOM 2594 C CA . SER B 1 152 ? -16.219 16.422 -11.758 1 38.19 152 SER B CA 1
ATOM 2595 C C . SER B 1 152 ? -16.109 17.781 -11.062 1 38.19 152 SER B C 1
ATOM 2597 O O . SER B 1 152 ? -16.719 17.984 -10.016 1 38.19 152 SER B O 1
ATOM 2599 N N . VAL B 1 153 ? -14.945 18.203 -10.852 1 36.5 153 VAL B N 1
ATOM 2600 C CA . VAL B 1 153 ? -15.156 19.641 -10.961 1 36.5 153 VAL B CA 1
ATOM 2601 C C . VAL B 1 153 ? -16.031 19.938 -12.18 1 36.5 153 VAL B C 1
ATOM 2603 O O . VAL B 1 153 ? -15.57 19.812 -13.32 1 36.5 153 VAL B O 1
ATOM 2606 N N . SER B 1 154 ? -17.062 19.312 -12.562 1 34.28 154 SER B N 1
ATOM 2607 C CA . SER B 1 154 ? -17.859 20.031 -13.555 1 34.28 154 SER B CA 1
ATOM 2608 C C . SER B 1 154 ? -17.562 21.531 -13.5 1 34.28 154 SER B C 1
ATOM 2610 O O . SER B 1 154 ? -17.391 22.094 -12.422 1 34.28 154 SER B O 1
ATOM 2612 N N . GLU B 1 155 ? -16.875 22.156 -14.461 1 33.41 155 GLU B N 1
ATOM 2613 C CA . GLU B 1 155 ? -17.203 23.547 -14.75 1 33.41 155 GLU B CA 1
ATOM 2614 C C . GLU B 1 155 ? -18.562 23.938 -14.164 1 33.41 155 GLU B C 1
ATOM 2616 O O . GLU B 1 155 ? -18.984 25.094 -14.289 1 33.41 155 GLU B O 1
ATOM 2621 N N . ALA B 1 156 ? -19.609 22.953 -14.344 1 32.28 156 ALA B N 1
ATOM 2622 C CA . ALA B 1 156 ? -20.859 23.578 -13.914 1 32.28 156 ALA B CA 1
ATOM 2623 C C . ALA B 1 156 ? -20.75 24.078 -12.477 1 32.28 156 ALA B C 1
ATOM 2625 O O . ALA B 1 156 ? -20.031 23.516 -11.664 1 32.28 156 ALA B O 1
ATOM 2626 N N . GLY B 1 157 ? -21.094 25.047 -12.109 1 32.66 157 GLY B N 1
ATOM 2627 C CA . GLY B 1 157 ? -21.328 26 -11.039 1 32.66 157 GLY B CA 1
ATOM 2628 C C . GLY B 1 157 ? -21.484 25.359 -9.68 1 32.66 157 GLY B C 1
ATOM 2629 O O . GLY B 1 157 ? -21.75 26.031 -8.688 1 32.66 157 GLY B O 1
ATOM 2630 N N . ASP B 1 158 ? -21.906 24.016 -9.531 1 37.28 158 ASP B N 1
ATOM 2631 C CA . ASP B 1 158 ? -22.422 23.922 -8.172 1 37.28 158 ASP B CA 1
ATOM 2632 C C . ASP B 1 158 ? -21.297 23.609 -7.18 1 37.28 158 ASP B C 1
ATOM 2634 O O . ASP B 1 158 ? -20.922 22.453 -7.02 1 37.28 158 ASP B O 1
ATOM 2638 N N . GLY B 1 159 ? -20.156 24.266 -6.891 1 41.31 159 GLY B N 1
ATOM 2639 C CA . GLY B 1 159 ? -19.188 24.672 -5.895 1 41.31 159 GLY B CA 1
ATOM 2640 C C . GLY B 1 159 ? -19.406 24.016 -4.543 1 41.31 159 GLY B C 1
ATOM 2641 O O . GLY B 1 159 ? -18.547 24.109 -3.658 1 41.31 159 GLY B O 1
ATOM 2642 N N . GLU B 1 160 ? -20.484 23.609 -4.297 1 44 160 GLU B N 1
ATOM 2643 C CA . GLU B 1 160 ? -20.891 23.25 -2.938 1 44 160 GLU B CA 1
ATOM 2644 C C . GLU B 1 160 ? -20.453 21.828 -2.594 1 44 160 GLU B C 1
ATOM 2646 O O . GLU B 1 160 ? -20 21.562 -1.476 1 44 160 GLU B O 1
ATOM 2651 N N . GLY B 1 161 ? -20.453 20.875 -3.518 1 44.47 161 GLY B N 1
ATOM 2652 C CA . GLY B 1 161 ? -20.156 19.5 -3.203 1 44.47 161 GLY B CA 1
ATOM 2653 C C . GLY B 1 161 ? -18.672 19.25 -2.994 1 44.47 161 GLY B C 1
ATOM 2654 O O . GLY B 1 161 ? -18.281 18.516 -2.078 1 44.47 161 GLY B O 1
ATOM 2655 N N . GLN B 1 162 ? -17.812 19.609 -3.975 1 52 162 GLN B N 1
ATOM 2656 C CA . GLN B 1 162 ? -16.375 19.5 -3.799 1 52 162 GLN B CA 1
ATOM 2657 C C . GLN B 1 162 ? -15.93 20.172 -2.5 1 52 162 GLN B C 1
ATOM 2659 O O . GLN B 1 162 ? -15.07 19.641 -1.784 1 52 162 GLN B O 1
ATOM 2664 N N . SER B 1 163 ? -16.594 21.297 -2.316 1 53.03 163 SER B N 1
ATOM 2665 C CA . SER B 1 163 ? -16.266 22 -1.083 1 53.03 163 SER B CA 1
ATOM 2666 C C . SER B 1 163 ? -16.641 21.172 0.145 1 53.03 163 SER B C 1
ATOM 2668 O O . SER B 1 163 ? -15.883 21.125 1.116 1 53.03 163 SER B O 1
ATOM 2670 N N . ALA B 1 164 ? -17.781 20.391 -0.111 1 51.75 164 ALA B N 1
ATOM 2671 C CA . ALA B 1 164 ? -18.219 19.609 1.034 1 51.75 164 ALA B CA 1
ATOM 2672 C C . ALA B 1 164 ? -17.297 18.406 1.25 1 51.75 164 ALA B C 1
ATOM 2674 O O . ALA B 1 164 ? -16.984 18.062 2.389 1 51.75 164 ALA B O 1
ATOM 2675 N N . ARG B 1 165 ? -16.859 17.781 0.145 1 55.44 165 ARG B N 1
ATOM 2676 C CA . ARG B 1 165 ? -15.969 16.625 0.205 1 55.44 165 ARG B CA 1
ATOM 2677 C C . ARG B 1 165 ? -14.633 17 0.835 1 55.44 165 ARG B C 1
ATOM 2679 O O . ARG B 1 165 ? -14.125 16.297 1.705 1 55.44 165 ARG B O 1
ATOM 2686 N N . GLU B 1 166 ? -14.086 17.984 0.216 1 62.81 166 GLU B N 1
ATOM 2687 C CA . GLU B 1 166 ? -12.867 18.547 0.788 1 62.81 166 GLU B CA 1
ATOM 2688 C C . GLU B 1 166 ? -13.023 18.812 2.281 1 62.81 166 GLU B C 1
ATOM 2690 O O . GLU B 1 166 ? -12.102 18.594 3.062 1 62.81 166 GLU B O 1
ATOM 2695 N N . GLY B 1 167 ? -14.312 18.891 2.488 1 80.62 167 GLY B N 1
ATOM 2696 C CA . GLY B 1 167 ? -14.586 19.219 3.879 1 80.62 167 GLY B CA 1
ATOM 2697 C C . GLY B 1 167 ? -14.547 18.016 4.793 1 80.62 167 GLY B C 1
ATOM 2698 O O . GLY B 1 167 ? -13.961 18.062 5.875 1 80.62 167 GLY B O 1
ATOM 2699 N N . GLU B 1 168 ? -14.977 16.844 4.227 1 86.38 168 GLU B N 1
ATOM 2700 C CA . GLU B 1 168 ? -15.039 15.688 5.117 1 86.38 168 GLU B CA 1
ATOM 2701 C C . GLU B 1 168 ? -13.656 15.07 5.32 1 86.38 168 GLU B C 1
ATOM 2703 O O . GLU B 1 168 ? -13.297 14.703 6.438 1 86.38 168 GLU B O 1
ATOM 2708 N N . VAL B 1 169 ? -12.891 14.898 4.258 1 90.81 169 VAL B N 1
ATOM 2709 C CA . VAL B 1 169 ? -11.547 14.328 4.355 1 90.81 169 VAL B CA 1
ATOM 2710 C C . VAL B 1 169 ? -10.664 15.242 5.199 1 90.81 169 VAL B C 1
ATOM 2712 O O . VAL B 1 169 ? -9.859 14.766 6.008 1 90.81 169 VAL B O 1
ATOM 2715 N N . ALA B 1 170 ? -10.898 16.484 5.016 1 92 170 ALA B N 1
ATOM 2716 C CA . ALA B 1 170 ? -10.172 17.438 5.84 1 92 170 ALA B CA 1
ATOM 2717 C C . ALA B 1 170 ? -10.492 17.25 7.32 1 92 170 ALA B C 1
ATOM 2719 O O . ALA B 1 170 ? -9.602 17.312 8.172 1 92 170 ALA B O 1
ATOM 2720 N N . ARG B 1 171 ? -11.742 17.016 7.57 1 92.19 171 ARG B N 1
ATOM 2721 C CA . ARG B 1 171 ? -12.164 16.812 8.953 1 92.19 171 ARG B CA 1
ATOM 2722 C C . ARG B 1 171 ? -11.547 15.531 9.523 1 92.19 171 ARG B C 1
ATOM 2724 O O . ARG B 1 171 ? -11.125 15.508 10.68 1 92.19 171 ARG B O 1
ATOM 2731 N N . ILE B 1 172 ? -11.531 14.531 8.711 1 93.44 172 ILE B N 1
ATOM 2732 C CA . ILE B 1 172 ? -10.938 13.273 9.141 1 93.44 172 ILE B CA 1
ATOM 2733 C C . ILE B 1 172 ? -9.445 13.477 9.43 1 93.44 172 ILE B C 1
ATOM 2735 O O . ILE B 1 172 ? -8.945 13.016 10.461 1 93.44 172 ILE B O 1
ATOM 2739 N N . PHE B 1 173 ? -8.812 14.203 8.586 1 95.81 173 PHE B N 1
ATOM 2740 C CA . PHE B 1 173 ? -7.398 14.516 8.758 1 95.81 173 PHE B CA 1
ATOM 2741 C C . PHE B 1 173 ? -7.172 15.297 10.047 1 95.81 173 PHE B C 1
ATOM 2743 O O . PHE B 1 173 ? -6.309 14.938 10.852 1 95.81 173 PHE B O 1
ATOM 2750 N N . GLU B 1 174 ? -7.926 16.266 10.211 1 95.38 174 GLU B N 1
ATOM 2751 C CA . GLU B 1 174 ? -7.746 17.109 11.391 1 95.38 174 GLU B CA 1
ATOM 2752 C C . GLU B 1 174 ? -8.031 16.328 12.672 1 95.38 174 GLU B C 1
ATOM 2754 O O . GLU B 1 174 ? -7.328 16.5 13.672 1 95.38 174 GLU B O 1
ATOM 2759 N N . ARG B 1 175 ? -9.008 15.523 12.602 1 95.44 175 ARG B N 1
ATOM 2760 C CA . ARG B 1 175 ? -9.305 14.688 13.758 1 95.44 175 ARG B CA 1
ATOM 2761 C C . ARG B 1 175 ? -8.156 13.727 14.055 1 95.44 175 ARG B C 1
ATOM 2763 O O . ARG B 1 175 ? -7.766 13.562 15.211 1 95.44 175 ARG B O 1
ATOM 2770 N N . ALA B 1 176 ? -7.656 13.086 13.039 1 97.44 176 ALA B N 1
ATOM 2771 C CA . ALA B 1 176 ? -6.523 12.18 13.219 1 97.44 176 ALA B CA 1
ATOM 2772 C C . ALA B 1 176 ? -5.324 12.914 13.812 1 97.44 176 ALA B C 1
ATOM 2774 O O . ALA B 1 176 ? -4.711 12.445 14.766 1 97.44 176 ALA B O 1
ATOM 2775 N N . ALA B 1 177 ? -5.066 14.055 13.297 1 97.75 177 ALA B N 1
ATOM 2776 C CA . ALA B 1 177 ? -3.92 14.836 13.758 1 97.75 177 ALA B CA 1
ATOM 2777 C C . ALA B 1 177 ? -4.113 15.305 15.195 1 97.75 177 ALA B C 1
ATOM 2779 O O . ALA B 1 177 ? -3.191 15.227 16.016 1 97.75 177 ALA B O 1
ATOM 2780 N N . SER B 1 178 ? -5.344 15.727 15.477 1 96.25 178 SER B N 1
ATOM 2781 C CA . SER B 1 178 ? -5.605 16.281 16.797 1 96.25 178 SER B CA 1
ATOM 2782 C C . SER B 1 178 ? -5.617 15.18 17.859 1 96.25 178 SER B C 1
ATOM 2784 O O . SER B 1 178 ? -5.281 15.43 19.016 1 96.25 178 SER B O 1
ATOM 2786 N N . SER B 1 179 ? -5.945 14.008 17.438 1 96.69 179 SER B N 1
ATOM 2787 C CA . SER B 1 179 ? -6.086 12.914 18.391 1 96.69 179 SER B CA 1
ATOM 2788 C C . SER B 1 179 ? -4.777 12.148 18.562 1 96.69 179 SER B C 1
ATOM 2790 O O . SER B 1 179 ? -4.629 11.344 19.484 1 96.69 179 SER B O 1
ATOM 2792 N N . LEU B 1 180 ? -3.816 12.367 17.688 1 97.25 180 LEU B N 1
ATOM 2793 C CA . LEU B 1 180 ? -2.586 11.586 17.719 1 97.25 180 LEU B CA 1
ATOM 2794 C C . LEU B 1 180 ? -1.861 11.766 19.047 1 97.25 180 LEU B C 1
ATOM 2796 O O . LEU B 1 180 ? -1.657 12.898 19.5 1 97.25 180 LEU B O 1
ATOM 2800 N N . SER B 1 181 ? -1.558 10.648 19.672 1 95.88 181 SER B N 1
ATOM 2801 C CA . SER B 1 181 ? -0.843 10.648 20.938 1 95.88 181 SER B CA 1
ATOM 2802 C C . SER B 1 181 ? 0.283 9.617 20.953 1 95.88 181 SER B C 1
ATOM 2804 O O . SER B 1 181 ? 0.081 8.469 20.547 1 95.88 181 SER B O 1
ATOM 2806 N N . ILE B 1 182 ? 1.414 10.047 21.391 1 94.69 182 ILE B N 1
ATOM 2807 C CA . ILE B 1 182 ? 2.549 9.148 21.531 1 94.69 182 ILE B CA 1
ATOM 2808 C C . ILE B 1 182 ? 2.482 8.461 22.891 1 94.69 182 ILE B C 1
ATOM 2810 O O . ILE B 1 182 ? 2.596 9.117 23.938 1 94.69 182 ILE B O 1
ATOM 2814 N N . VAL B 1 183 ? 2.322 7.207 22.891 1 92.62 183 VAL B N 1
ATOM 2815 C CA . VAL B 1 183 ? 2.135 6.418 24.094 1 92.62 183 VAL B CA 1
ATOM 2816 C C . VAL B 1 183 ? 3.48 5.883 24.578 1 92.62 183 VAL B C 1
ATOM 2818 O O . VAL B 1 183 ? 3.771 5.906 25.781 1 92.62 183 VAL B O 1
ATOM 2821 N N . ASP B 1 184 ? 4.238 5.414 23.594 1 91.31 184 ASP B N 1
ATOM 2822 C CA . ASP B 1 184 ? 5.547 4.84 23.891 1 91.31 184 ASP B CA 1
ATOM 2823 C C . ASP B 1 184 ? 6.645 5.539 23.094 1 91.31 184 ASP B C 1
ATOM 2825 O O . ASP B 1 184 ? 6.812 5.289 21.891 1 91.31 184 ASP B O 1
ATOM 2829 N N . HIS B 1 185 ? 7.484 6.215 23.797 1 89.94 185 HIS B N 1
ATOM 2830 C CA . HIS B 1 185 ? 8.539 6.996 23.156 1 89.94 185 HIS B CA 1
ATOM 2831 C C . HIS B 1 185 ? 9.711 6.113 22.75 1 89.94 185 HIS B C 1
ATOM 2833 O O . HIS B 1 185 ? 10.609 6.562 22.031 1 89.94 185 HIS B O 1
ATOM 2839 N N . GLY B 1 186 ? 9.617 4.926 23.172 1 88 186 GLY B N 1
ATOM 2840 C CA . GLY B 1 186 ? 10.641 3.975 22.766 1 88 186 GLY B CA 1
ATOM 2841 C C . GLY B 1 186 ? 10.688 3.756 21.266 1 88 186 GLY B C 1
ATOM 2842 O O . GLY B 1 186 ? 11.695 3.283 20.734 1 88 186 GLY B O 1
ATOM 2843 N N . LEU B 1 187 ? 9.617 4.172 20.625 1 88.12 187 LEU B N 1
ATOM 2844 C CA . LEU B 1 187 ? 9.539 4.066 19.172 1 88.12 187 LEU B CA 1
ATOM 2845 C C . LEU B 1 187 ? 10.641 4.879 18.5 1 88.12 187 LEU B C 1
ATOM 2847 O O . LEU B 1 187 ? 11.07 4.562 17.391 1 88.12 187 LEU B O 1
ATOM 2851 N N . PHE B 1 188 ? 11.133 5.914 19.297 1 87.44 188 PHE B N 1
ATOM 2852 C CA . PHE B 1 188 ? 12.078 6.844 18.688 1 87.44 188 PHE B CA 1
ATOM 2853 C C . PHE B 1 188 ? 13.484 6.609 19.234 1 87.44 188 PHE B C 1
ATOM 2855 O O . PHE B 1 188 ? 14.359 7.465 19.078 1 87.44 188 PHE B O 1
ATOM 2862 N N . ALA B 1 189 ? 13.742 5.613 20.047 1 78.38 189 ALA B N 1
ATOM 2863 C CA . ALA B 1 189 ? 15.039 5.371 20.688 1 78.38 189 ALA B CA 1
ATOM 2864 C C . ALA B 1 189 ? 16.094 4.969 19.656 1 78.38 189 ALA B C 1
ATOM 2866 O O . ALA B 1 189 ? 15.758 4.457 18.578 1 78.38 189 ALA B O 1
#

Sequence (378 aa):
MPSVVAGSSSSRPLFGGSIVADLPASWKDVSDFRQVPDNQEVFVSPDTDPNGEASLIVEVLQKVDQTELEAAVRFHFDSIAHDNDAEESHVVRTWSLDGKPQPMMLSGTQMVKKFGKDSEASKWVEIWVALWRIEGKNVDLVMSVNASGSGSVSEAGDGEGQSAREGEVARIFERAASSLSIVDHGLFAMPSVVAGSSSSRPLFGGSIVADLPASWKDVSDFRQVPDNQEVFVSPDTDPNGEASLIVEVLQKVDQTELEAAVRFHFDSIAHDNDAEESHVVRTWSLDGKPQPMMLSGTQMVKKFGKDSEASKWVEIWVALWRIEGKNVDLVMSVNASGSGSVSEAGDGEGQSAREGEVARIFERAASSLSIVDHGLFA

Radius of gyration: 21.82 Å; Cα contacts (8 Å, |Δi|>4): 757; chains: 2; bounding box: 50×55×48 Å

pLDDT: mean 83.41, std 19.2, range [20.44, 98.69]

Nearest PDB structures (foldseek):
  1eq6-assembly1_A  TM=7.957E-01  e=2.525E-12  Saccharomyces cerevisiae
  1jhs-assembly1_A  TM=8.239E-01  e=5.544E-12  Saccharomyces cerevisiae
  5yfg-assembly1_A  TM=7.121E-01  e=2.676E-10  Homo sapiens
  4q0k-assembly1_A  TM=3.445E-01  e=1.231E-01  Medicago truncatula
  5wsx-assembly1_B  TM=2.920E-01  e=3.383E-01  Streptomyces avermitilis MA-4680 = NBRC 14893

InterPro domains:
  IPR007681 Ran-interacting Mog1 protein [PF04603] (12-147)
  IPR007681 Ran-interacting Mog1 protein [PTHR15837] (9-189)
  IPR016123 Mog1/PsbP, alpha/beta/alpha sandwich [SSF55724] (11-189)

Solvent-accessible surface area (backbone atoms only — not comparable to full-atom values): 20531 Å² total; per-residue (Å²): 122,83,68,78,67,76,62,71,59,38,80,38,70,36,78,50,47,25,27,36,27,37,40,49,68,66,42,39,55,49,55,82,55,40,81,61,60,87,51,45,47,48,33,33,50,39,80,81,38,89,59,33,52,34,20,40,37,40,36,64,37,70,48,68,100,46,89,51,64,69,58,38,44,50,48,52,52,50,49,50,37,56,65,51,56,38,80,42,75,45,80,72,48,72,48,51,53,90,78,32,86,64,38,34,34,36,37,28,39,30,34,26,47,54,74,52,32,86,82,42,70,63,41,67,28,43,36,39,38,36,33,38,74,44,84,98,43,73,33,28,39,37,38,37,33,39,31,40,58,67,71,74,68,51,88,64,78,74,68,59,55,66,54,48,29,56,43,50,58,48,48,50,50,50,46,22,62,70,49,49,43,80,72,38,72,69,79,70,108,122,82,68,79,63,77,62,70,60,38,79,39,73,36,78,50,47,25,27,35,26,36,41,50,68,68,41,38,56,48,54,80,55,40,80,60,61,87,50,46,48,47,32,33,48,39,80,80,37,88,59,32,52,34,22,41,37,39,34,64,37,70,47,69,101,45,90,50,62,67,58,37,44,51,49,52,52,50,50,50,37,57,66,53,56,38,81,42,76,44,80,72,48,74,48,52,52,91,78,31,86,63,39,35,33,36,36,29,40,30,32,26,48,53,76,51,33,85,81,43,72,63,40,65,28,43,36,39,38,36,32,38,76,46,85,97,46,73,34,28,40,37,38,37,34,40,32,40,56,68,70,74,67,51,87,62,78,75,69,60,55,65,53,47,29,58,42,51,58,48,48,50,49,50,46,23,62,72,49,49,42,80,72,38,71,69,79,70,108